Protein AF-A0A1W9HKJ5-F1 (afdb_monomer_lite)

pLDDT: mean 85.04, std 19.65, range [26.8, 97.75]

Secondary structure (DSSP, 8-state):
-------S----------S---HHHHHHHHHHHHHHHHHHHHHHS-HHHHHHHHHHHHHHHHHT---SSHHHHHHHHHHHHHHHHHTSSSHHHHHHHHHHHHHHHHHHHHHHHHS-HHHHHHHHHH-S-HHHHHHHHHHHHHHHHHHHHHHSTT---SS--HHHHHHHHHHHHHHHHHHSS--HHHHHHHHHHHHHHGGG--

Foldseek 3Di:
DDDPDDDDDPPDDDDDDDDDDPPVVVVLVVQLCLQQLLLVLLQPDDPVVLVVLLVQLVCCCVPPLVDPDLVSSLVSQLVSLLVVLVPDPDPSSSSSSNSSSLLSSLQVSQLCVQQPPVNLVCLVVPDPPSPVVSVVSLLVSLVVLLVVLVPDPLQPAPDLRSSRCRSSQQVSLVVDCVVGVHHSSNSSSSPSNNSSCVSVVD

Radius of gyration: 17.52 Å; chains: 1; bounding box: 46×45×44 Å

Structure (mmCIF, N/CA/C/O backbone):
data_AF-A0A1W9HKJ5-F1
#
_entry.id   AF-A0A1W9HKJ5-F1
#
loop_
_atom_site.group_PDB
_atom_site.id
_atom_site.type_symbol
_atom_site.label_atom_id
_atom_site.label_alt_id
_atom_site.label_comp_id
_atom_site.label_asym_id
_atom_site.label_entity_id
_atom_site.label_seq_id
_atom_site.pdbx_PDB_ins_code
_atom_site.Cartn_x
_atom_site.Cartn_y
_atom_site.Cartn_z
_atom_site.occupancy
_atom_site.B_iso_or_equiv
_atom_site.auth_seq_id
_atom_site.auth_comp_id
_atom_site.auth_asym_id
_atom_site.auth_atom_id
_atom_site.pdbx_PDB_model_num
ATOM 1 N N . MET A 1 1 ? -27.917 4.511 -17.152 1.00 35.31 1 MET A N 1
ATOM 2 C CA . MET A 1 1 ? -26.608 3.823 -17.087 1.00 35.31 1 MET A CA 1
ATOM 3 C C . MET A 1 1 ? -25.618 4.571 -17.975 1.00 35.31 1 MET A C 1
ATOM 5 O O . MET A 1 1 ? -25.630 4.377 -19.181 1.00 35.31 1 MET A O 1
ATOM 9 N N . LYS A 1 2 ? -24.855 5.512 -17.405 1.00 29.70 2 LYS A N 1
ATOM 10 C CA . LYS A 1 2 ? -23.807 6.292 -18.086 1.00 29.70 2 LYS A CA 1
ATOM 11 C C . LYS A 1 2 ? -22.697 6.603 -17.072 1.00 29.70 2 LYS A C 1
ATOM 13 O O . LYS A 1 2 ? -22.993 7.135 -16.011 1.00 29.70 2 LYS A O 1
ATOM 18 N N . ASN A 1 3 ? -21.473 6.209 -17.423 1.00 30.45 3 ASN A N 1
ATOM 19 C CA . ASN A 1 3 ? -20.158 6.729 -17.027 1.00 30.45 3 ASN A CA 1
ATOM 20 C C . ASN A 1 3 ? -20.063 7.563 -15.732 1.00 30.45 3 ASN A C 1
ATOM 22 O O . ASN A 1 3 ? -20.303 8.767 -15.756 1.00 30.45 3 ASN A O 1
ATOM 26 N N . LEU A 1 4 ? -19.554 6.957 -14.654 1.00 28.39 4 LEU A N 1
ATOM 27 C CA . LEU A 1 4 ? -18.829 7.676 -13.599 1.00 28.39 4 LEU A CA 1
ATOM 28 C C . LEU A 1 4 ? -17.335 7.388 -13.769 1.00 28.39 4 LEU A C 1
ATOM 30 O O . LEU A 1 4 ? -16.797 6.400 -13.276 1.00 28.39 4 LEU A O 1
ATOM 34 N N . GLY A 1 5 ? -16.706 8.237 -14.579 1.00 26.80 5 GLY A N 1
ATOM 35 C CA . GLY A 1 5 ? -15.275 8.237 -14.824 1.00 26.80 5 GLY A CA 1
ATOM 36 C C . GLY A 1 5 ? -14.498 8.802 -13.637 1.00 26.80 5 GLY A C 1
ATOM 37 O O . GLY A 1 5 ? -14.833 9.853 -13.102 1.00 26.80 5 GLY A O 1
ATOM 38 N N . VAL A 1 6 ? -13.445 8.075 -13.265 1.00 37.38 6 VAL A N 1
ATOM 39 C CA . VAL A 1 6 ? -12.072 8.572 -13.082 1.00 37.38 6 VAL A CA 1
ATOM 40 C C . VAL A 1 6 ? -11.964 10.029 -12.614 1.00 37.38 6 VAL A C 1
ATOM 42 O O . VAL A 1 6 ? -11.645 10.920 -13.396 1.00 37.38 6 VAL A O 1
ATOM 45 N N . ILE A 1 7 ? -12.153 10.276 -11.318 1.00 42.25 7 ILE A N 1
ATOM 46 C CA . ILE A 1 7 ? -11.653 11.493 -10.667 1.00 42.25 7 ILE A CA 1
ATOM 47 C C . ILE A 1 7 ? -11.146 11.129 -9.271 1.00 42.25 7 ILE A C 1
ATOM 49 O O . ILE A 1 7 ? -11.929 11.102 -8.330 1.00 42.25 7 ILE A O 1
ATOM 53 N N . LEU A 1 8 ? -9.836 10.895 -9.125 1.00 36.66 8 LEU A N 1
ATOM 54 C CA . LEU A 1 8 ? -9.034 11.471 -8.033 1.00 36.66 8 LEU A CA 1
ATOM 55 C C . LEU A 1 8 ? -7.534 11.174 -8.233 1.00 36.66 8 LEU A C 1
ATOM 57 O O . LEU A 1 8 ? -7.165 10.077 -8.631 1.00 36.66 8 LEU A O 1
ATOM 61 N N . PHE A 1 9 ? -6.698 12.161 -7.893 1.00 37.78 9 PHE A N 1
ATOM 62 C CA . PHE A 1 9 ? -5.227 12.233 -8.003 1.00 37.78 9 PHE A CA 1
ATOM 63 C C . PHE A 1 9 ? -4.606 12.622 -9.353 1.00 37.78 9 PHE A C 1
ATOM 65 O O . PHE A 1 9 ? -3.630 12.039 -9.814 1.00 37.78 9 PHE A O 1
ATOM 72 N N . ILE A 1 10 ? -5.049 13.758 -9.897 1.00 39.03 10 ILE A N 1
ATOM 73 C CA . ILE A 1 10 ? -4.101 14.718 -10.482 1.00 39.03 10 ILE A CA 1
ATOM 74 C C . ILE A 1 10 ? -3.990 15.873 -9.488 1.00 39.03 10 ILE A C 1
ATOM 76 O O . ILE A 1 10 ? -4.840 16.757 -9.430 1.00 39.03 10 ILE A O 1
ATOM 80 N N . LEU A 1 11 ? -2.950 15.831 -8.654 1.00 38.84 11 LEU A N 1
ATOM 81 C CA . LEU A 1 11 ? -2.530 16.981 -7.861 1.00 38.84 11 LEU A CA 1
ATOM 82 C C . LEU A 1 11 ? -2.105 18.092 -8.826 1.00 38.84 11 LEU A C 1
ATOM 84 O O . LEU A 1 11 ? -1.176 17.911 -9.623 1.00 38.84 11 LEU A O 1
ATOM 88 N N . VAL A 1 12 ? -2.846 19.194 -8.735 1.00 37.88 12 VAL A N 1
ATOM 89 C CA . VAL A 1 12 ? -2.623 20.504 -9.340 1.00 37.88 12 VAL A CA 1
ATOM 90 C C . VAL A 1 12 ? -1.280 21.051 -8.858 1.00 37.88 12 VAL A C 1
ATOM 92 O O . VAL A 1 12 ? -1.150 21.432 -7.700 1.00 37.88 12 VAL A O 1
ATOM 95 N N . ILE A 1 13 ? -0.298 21.115 -9.755 1.00 44.41 13 ILE A N 1
ATOM 96 C CA . ILE A 1 13 ? 0.826 22.052 -9.667 1.00 44.41 13 ILE A CA 1
ATOM 97 C C . ILE A 1 13 ? 0.935 22.697 -11.050 1.00 44.41 13 ILE A C 1
ATOM 99 O O . ILE A 1 13 ? 1.176 22.023 -12.050 1.00 44.41 13 ILE A O 1
ATOM 103 N N . LYS A 1 14 ? 0.655 24.001 -11.105 1.00 35.97 14 LYS A N 1
ATOM 104 C CA . LYS A 1 14 ? 0.873 24.862 -12.272 1.00 35.97 14 LYS A CA 1
ATOM 105 C C . LYS A 1 14 ? 2.384 25.086 -12.469 1.00 35.97 14 LYS A C 1
ATOM 107 O O . LYS A 1 14 ? 3.074 25.322 -11.484 1.00 35.97 14 LYS A O 1
ATOM 112 N N . THR A 1 15 ? 2.800 25.134 -13.747 1.00 41.91 15 THR A N 1
ATOM 113 C CA . THR A 1 15 ? 3.989 25.819 -14.338 1.00 41.91 15 THR A CA 1
ATOM 114 C C . THR A 1 15 ? 5.387 25.248 -13.996 1.00 41.91 15 THR A C 1
ATOM 116 O O . THR A 1 15 ? 5.6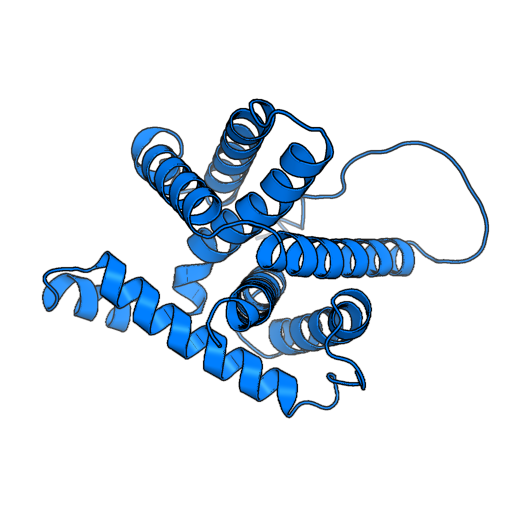71 25.056 -12.827 1.00 41.91 15 THR A O 1
ATOM 119 N N . GLN A 1 16 ? 6.338 24.958 -14.907 1.00 40.78 16 GLN A N 1
ATOM 120 C CA . GLN A 1 16 ? 6.584 25.343 -16.312 1.00 40.78 16 GLN A CA 1
ATOM 121 C C . GLN A 1 16 ? 7.266 24.234 -17.168 1.00 40.78 16 GLN A C 1
ATOM 123 O O . GLN A 1 16 ? 7.714 23.210 -16.669 1.00 40.78 16 GLN A O 1
ATOM 128 N N . ILE A 1 17 ? 7.276 24.507 -18.478 1.00 48.00 17 ILE A N 1
ATOM 129 C CA . ILE A 1 17 ? 7.554 23.747 -19.714 1.00 48.00 17 ILE A CA 1
ATOM 130 C C . ILE A 1 17 ? 9.005 23.246 -19.875 1.00 48.00 17 ILE A C 1
ATOM 132 O O . ILE A 1 17 ? 9.924 23.995 -19.567 1.00 48.00 17 ILE A O 1
ATOM 136 N N . SER A 1 18 ? 9.199 22.067 -20.501 1.00 32.16 18 SER A N 1
ATOM 137 C CA . SER A 1 18 ? 10.193 21.834 -21.581 1.00 32.16 18 SER A CA 1
ATOM 138 C C . SER A 1 18 ? 10.145 20.389 -22.136 1.00 32.16 18 SER A C 1
ATOM 140 O O . SER A 1 18 ? 10.456 19.441 -21.429 1.00 32.16 18 SER A O 1
ATOM 142 N N . HIS A 1 19 ? 9.782 20.282 -23.423 1.00 36.81 19 HIS A N 1
ATOM 143 C CA . HIS A 1 19 ? 10.026 19.205 -24.404 1.00 36.81 19 HIS A CA 1
ATOM 144 C C . HIS A 1 19 ? 9.488 17.774 -24.168 1.00 36.81 19 HIS A C 1
ATOM 146 O O . HIS A 1 19 ? 10.115 16.939 -23.530 1.00 36.81 19 HIS A O 1
ATOM 152 N N . GLY A 1 20 ? 8.415 17.446 -24.906 1.00 35.28 20 GLY A N 1
ATOM 153 C CA . GLY A 1 20 ? 8.384 16.187 -25.664 1.00 35.28 20 GLY A CA 1
ATOM 154 C C . GLY A 1 20 ? 7.757 14.949 -25.027 1.00 35.28 20 GLY A C 1
ATOM 155 O O . GLY A 1 20 ? 8.228 13.852 -25.303 1.00 35.28 20 GLY A O 1
ATOM 156 N N . SER A 1 21 ? 6.678 15.070 -24.250 1.00 37.97 21 SER A N 1
ATOM 157 C CA . SER A 1 21 ? 5.961 13.886 -23.754 1.00 37.97 21 SER A CA 1
ATOM 158 C C . SER A 1 21 ? 4.462 14.174 -23.659 1.00 37.97 21 SER A C 1
ATOM 160 O O . SER A 1 21 ? 4.038 15.049 -22.907 1.00 37.97 21 SER A O 1
ATOM 162 N N . GLY A 1 22 ? 3.641 13.472 -24.451 1.00 31.14 22 GLY A N 1
ATOM 163 C CA . GLY A 1 22 ? 2.180 13.622 -24.427 1.00 31.14 22 GLY A CA 1
ATOM 164 C C . GLY A 1 22 ? 1.578 13.374 -23.029 1.00 31.14 22 GLY A C 1
ATOM 165 O O . GLY A 1 22 ? 2.255 12.826 -22.157 1.00 31.14 22 GLY A O 1
ATOM 166 N N . PRO A 1 23 ? 0.297 13.713 -22.792 1.00 43.88 23 PRO A N 1
ATOM 167 C CA . PRO A 1 23 ? -0.338 13.642 -21.465 1.00 43.88 23 PRO A CA 1
ATOM 168 C C . PRO A 1 23 ? -0.219 12.265 -20.778 1.00 43.88 23 PRO A C 1
ATOM 170 O O . PRO A 1 23 ? -0.144 12.183 -19.551 1.00 43.88 23 PRO A O 1
ATOM 173 N N . ASN A 1 24 ? -0.112 11.186 -21.560 1.00 59.84 24 ASN A N 1
ATOM 174 C CA . ASN A 1 24 ? 0.088 9.825 -21.056 1.00 59.84 24 ASN A CA 1
ATOM 175 C C . ASN A 1 24 ? 1.496 9.574 -20.498 1.00 59.84 24 ASN A C 1
ATOM 177 O O . ASN A 1 24 ? 1.625 8.840 -19.518 1.00 59.84 24 ASN A O 1
ATOM 181 N N . ALA A 1 25 ? 2.533 10.179 -21.078 1.00 48.62 25 ALA A N 1
ATOM 182 C CA . ALA A 1 25 ? 3.899 10.045 -20.585 1.00 48.62 25 ALA A CA 1
ATOM 183 C C . ALA A 1 25 ? 4.040 10.750 -19.233 1.00 48.62 25 ALA A C 1
ATOM 185 O O . ALA A 1 25 ? 4.308 10.078 -18.244 1.00 48.62 25 ALA A O 1
ATOM 186 N N . VAL A 1 26 ? 3.629 12.022 -19.131 1.00 57.72 26 VAL A N 1
ATOM 187 C CA . VAL A 1 26 ? 3.643 12.769 -17.855 1.00 57.72 26 VAL A CA 1
ATOM 188 C C . VAL A 1 26 ? 2.896 12.014 -16.742 1.00 57.72 26 VAL A C 1
ATOM 190 O O . VAL A 1 26 ? 3.303 12.034 -15.581 1.00 57.72 26 VAL A O 1
ATOM 193 N N . SER A 1 27 ? 1.817 11.295 -17.075 1.00 83.31 27 SER A N 1
ATOM 194 C CA . SER A 1 27 ? 1.119 10.430 -16.113 1.00 83.31 27 SER A CA 1
ATOM 195 C C . SER A 1 27 ? 1.936 9.197 -15.692 1.00 83.31 27 SER A C 1
ATOM 197 O O . SER A 1 27 ? 1.877 8.793 -14.533 1.00 83.31 27 SER A O 1
ATOM 199 N N . LYS A 1 28 ? 2.700 8.603 -16.614 1.00 90.62 28 LYS A N 1
ATOM 200 C CA . LYS A 1 28 ? 3.549 7.426 -16.403 1.00 90.62 28 LYS A CA 1
ATOM 201 C C . LYS A 1 28 ? 4.747 7.759 -15.525 1.00 90.62 28 LYS A C 1
ATOM 203 O O . LYS A 1 28 ? 4.948 7.071 -14.528 1.00 90.62 28 LYS A O 1
ATOM 208 N N . GLU A 1 29 ? 5.475 8.831 -15.830 1.00 91.06 29 GLU A N 1
ATOM 209 C CA . GLU A 1 29 ? 6.601 9.267 -14.996 1.00 91.06 29 GLU A CA 1
ATOM 210 C C . GLU A 1 29 ? 6.146 9.544 -13.555 1.00 91.06 29 GLU A C 1
ATOM 212 O O . GLU A 1 29 ? 6.741 9.028 -12.612 1.00 91.06 29 GLU A O 1
ATOM 217 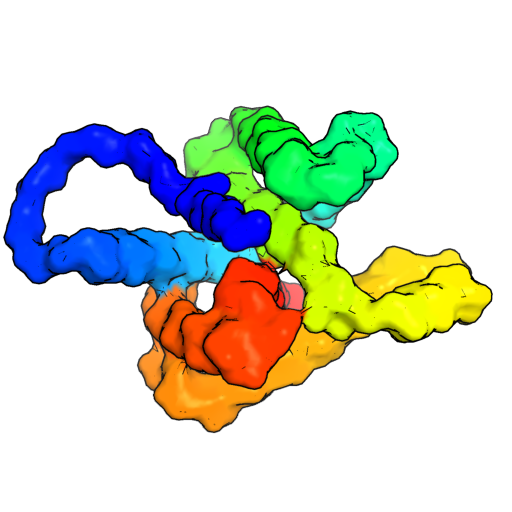N N . ARG A 1 30 ? 5.005 10.226 -13.366 1.00 92.25 30 ARG A N 1
ATOM 218 C CA . ARG A 1 30 ? 4.437 10.457 -12.024 1.00 92.25 30 ARG A CA 1
ATOM 219 C C . ARG A 1 30 ? 4.090 9.163 -11.283 1.00 92.25 30 ARG A C 1
ATOM 221 O O . ARG A 1 30 ? 4.306 9.088 -10.074 1.00 92.25 30 ARG A O 1
ATOM 228 N N . ARG A 1 31 ? 3.560 8.141 -11.971 1.00 94.19 31 ARG A N 1
ATOM 229 C CA . ARG A 1 31 ? 3.307 6.823 -11.354 1.00 94.19 31 ARG A CA 1
ATOM 230 C C . ARG A 1 31 ? 4.614 6.146 -10.947 1.00 94.19 31 ARG A C 1
ATOM 232 O O . ARG A 1 31 ? 4.681 5.568 -9.866 1.00 94.19 31 ARG A O 1
ATOM 239 N N . HIS A 1 32 ? 5.653 6.239 -11.774 1.00 96.00 32 HIS A N 1
ATOM 240 C CA . HIS A 1 32 ? 6.961 5.645 -11.480 1.00 96.00 32 HIS A CA 1
ATOM 241 C C . HIS A 1 32 ? 7.621 6.321 -10.280 1.00 96.00 32 HIS A C 1
ATOM 243 O O . HIS A 1 32 ? 8.083 5.628 -9.373 1.00 96.00 32 HIS A O 1
ATOM 249 N N . ASP A 1 33 ? 7.589 7.651 -10.232 1.00 95.69 33 ASP A N 1
ATOM 250 C CA . ASP A 1 33 ? 8.096 8.431 -9.104 1.00 95.69 33 ASP A CA 1
ATOM 251 C C . ASP A 1 33 ? 7.346 8.106 -7.813 1.00 95.69 33 ASP A C 1
ATOM 253 O O . ASP A 1 33 ? 7.973 7.905 -6.771 1.00 95.69 33 ASP A O 1
ATOM 257 N N . TYR A 1 34 ? 6.016 7.977 -7.883 1.00 95.44 34 TYR A N 1
ATOM 258 C CA . TYR A 1 34 ? 5.213 7.555 -6.739 1.00 95.44 34 TYR A CA 1
ATOM 259 C C . TYR A 1 34 ? 5.627 6.167 -6.238 1.00 95.44 34 TYR A C 1
ATOM 261 O O . TYR A 1 34 ? 5.928 6.012 -5.057 1.00 95.44 34 TYR A O 1
ATOM 269 N N . ILE A 1 35 ? 5.704 5.166 -7.124 1.00 97.44 35 ILE A N 1
ATOM 270 C CA . ILE A 1 35 ? 6.079 3.791 -6.756 1.00 97.44 35 ILE A CA 1
ATOM 271 C C . ILE A 1 35 ? 7.487 3.757 -6.145 1.00 97.44 35 ILE A C 1
ATOM 273 O O . ILE A 1 35 ? 7.700 3.152 -5.092 1.00 97.44 35 ILE A O 1
ATOM 277 N N . ALA A 1 36 ? 8.454 4.425 -6.779 1.00 96.62 36 ALA A N 1
ATOM 278 C CA . ALA A 1 36 ? 9.829 4.474 -6.298 1.00 96.62 36 ALA A CA 1
ATOM 279 C C . ALA A 1 36 ? 9.932 5.185 -4.940 1.00 96.62 36 ALA A C 1
ATOM 281 O O . ALA A 1 36 ? 10.622 4.691 -4.042 1.00 96.62 36 ALA A O 1
ATOM 282 N N . GLY A 1 37 ? 9.236 6.315 -4.783 1.00 96.31 37 GLY A N 1
ATOM 283 C CA . GLY A 1 37 ? 9.141 7.060 -3.531 1.00 96.31 37 GLY A CA 1
ATOM 284 C C . GLY A 1 37 ? 8.550 6.206 -2.417 1.00 96.31 37 GLY A C 1
ATOM 285 O O . GLY A 1 37 ? 9.164 6.059 -1.366 1.00 96.31 37 GLY A O 1
ATOM 286 N N . ALA A 1 38 ? 7.437 5.531 -2.690 1.00 96.62 38 ALA A N 1
ATOM 287 C CA . ALA A 1 38 ? 6.729 4.710 -1.723 1.00 96.62 38 ALA A CA 1
ATOM 288 C C . ALA A 1 38 ? 7.548 3.494 -1.243 1.00 96.62 38 ALA A C 1
ATOM 290 O O . ALA A 1 38 ? 7.656 3.259 -0.037 1.00 96.62 38 ALA A O 1
ATOM 291 N N . ILE A 1 39 ? 8.225 2.779 -2.154 1.00 96.06 39 ILE A N 1
ATOM 292 C CA . ILE A 1 39 ? 9.168 1.704 -1.787 1.00 96.06 39 ILE A CA 1
ATOM 293 C C . ILE A 1 39 ? 10.311 2.262 -0.924 1.00 96.06 39 ILE A C 1
ATOM 295 O O . ILE A 1 39 ? 10.701 1.648 0.070 1.00 96.06 39 ILE A O 1
ATOM 299 N N . ALA A 1 40 ? 10.881 3.410 -1.306 1.00 94.75 40 ALA A N 1
ATOM 300 C CA . ALA A 1 40 ? 11.985 4.018 -0.570 1.00 94.75 40 ALA A CA 1
ATOM 301 C C . ALA A 1 40 ? 11.562 4.494 0.828 1.00 94.75 40 ALA A C 1
ATOM 303 O O . ALA A 1 40 ? 12.337 4.334 1.771 1.00 94.75 40 ALA A O 1
ATOM 304 N N . SER A 1 41 ? 10.353 5.040 0.967 1.00 95.00 41 SER A N 1
ATOM 305 C CA . SER A 1 41 ? 9.773 5.441 2.247 1.00 95.00 41 SER A CA 1
ATOM 306 C C . SER A 1 41 ? 9.574 4.235 3.156 1.00 95.00 41 SER A C 1
ATOM 308 O O . SER A 1 41 ? 10.103 4.243 4.260 1.00 95.00 41 SER A O 1
ATOM 310 N N . LEU A 1 42 ? 8.933 3.159 2.685 1.00 95.06 42 LEU A N 1
ATOM 311 C CA . LEU A 1 42 ? 8.737 1.948 3.495 1.00 95.06 42 LEU A CA 1
ATOM 312 C C . LEU A 1 42 ? 10.053 1.329 3.982 1.00 95.06 42 LEU A C 1
ATOM 314 O O . LEU A 1 42 ? 10.155 0.937 5.139 1.00 95.06 42 LEU A O 1
ATOM 318 N N . ARG A 1 43 ? 11.082 1.289 3.127 1.00 93.56 43 ARG A N 1
ATOM 319 C CA . ARG A 1 43 ? 12.401 0.739 3.488 1.00 93.56 43 ARG A CA 1
ATOM 320 C C . ARG A 1 43 ? 13.157 1.567 4.526 1.00 93.56 43 ARG A C 1
ATOM 322 O O . ARG A 1 43 ? 14.070 1.049 5.153 1.00 93.56 43 ARG A O 1
ATOM 329 N N . LYS A 1 44 ? 12.854 2.862 4.638 1.00 92.88 44 LYS A N 1
ATOM 330 C CA . LYS A 1 44 ? 13.556 3.799 5.530 1.00 92.88 44 LYS A CA 1
ATOM 331 C C . LYS A 1 44 ? 12.761 4.136 6.789 1.00 92.88 44 LYS A C 1
ATOM 333 O O . LYS A 1 44 ? 13.322 4.756 7.687 1.00 92.88 44 LYS A O 1
ATOM 338 N N . THR A 1 45 ? 11.475 3.801 6.835 1.00 94.12 45 THR A N 1
ATOM 339 C CA . THR A 1 45 ? 10.618 4.089 7.983 1.00 94.12 45 THR A CA 1
ATOM 340 C C . THR A 1 45 ? 10.704 2.942 8.996 1.00 94.12 45 THR A C 1
ATOM 342 O O . THR A 1 45 ? 10.462 1.792 8.626 1.00 94.12 45 THR A O 1
ATOM 345 N N . PRO A 1 46 ? 11.015 3.238 10.269 1.00 92.88 46 PRO A N 1
ATOM 346 C CA . PRO A 1 46 ? 10.954 2.271 11.362 1.00 92.88 46 PRO A CA 1
ATOM 347 C C . PRO A 1 46 ? 9.567 1.629 11.532 1.00 92.88 46 PRO A C 1
ATOM 349 O O . PRO A 1 46 ? 8.536 2.250 11.260 1.00 92.88 46 PRO A O 1
ATOM 352 N N . SER A 1 47 ? 9.530 0.374 11.986 1.00 91.19 47 SER A N 1
ATOM 353 C CA . SER A 1 47 ? 8.286 -0.399 12.106 1.00 91.19 47 SER A CA 1
ATOM 354 C C . SER A 1 47 ? 7.298 0.178 13.119 1.00 91.19 47 SER A C 1
ATOM 356 O O . SER A 1 47 ? 6.097 0.088 12.901 1.00 91.19 47 SER A O 1
ATOM 358 N N . ASP A 1 48 ? 7.779 0.789 14.200 1.00 93.31 48 ASP A N 1
ATOM 359 C CA . ASP A 1 48 ? 6.967 1.478 15.209 1.00 93.31 48 ASP A CA 1
ATOM 360 C C . ASP A 1 48 ? 6.189 2.654 14.603 1.00 93.31 48 ASP A C 1
ATOM 362 O O . ASP A 1 48 ? 4.984 2.759 14.821 1.00 93.31 48 ASP A O 1
ATOM 366 N N . LYS A 1 49 ? 6.827 3.470 13.750 1.00 93.56 49 LYS A N 1
ATOM 367 C CA . LYS A 1 49 ? 6.144 4.564 13.038 1.00 93.56 49 LYS A CA 1
ATOM 368 C C . LYS A 1 49 ? 5.090 4.047 12.061 1.00 93.56 49 LYS A C 1
ATOM 370 O O . LYS A 1 49 ? 4.009 4.622 11.958 1.00 93.56 49 LYS A O 1
ATOM 375 N N . LEU A 1 50 ? 5.387 2.956 11.350 1.00 93.88 50 LEU A N 1
ATOM 376 C CA . LEU A 1 50 ? 4.414 2.320 10.455 1.00 93.88 50 LEU A CA 1
ATOM 377 C C . LEU A 1 50 ? 3.220 1.756 11.232 1.00 93.88 50 LEU A C 1
ATOM 379 O O . LEU A 1 50 ? 2.082 1.942 10.808 1.00 93.88 50 LEU A O 1
ATOM 383 N N . ASN A 1 51 ? 3.471 1.096 12.364 1.00 93.19 51 ASN A N 1
ATOM 384 C CA . ASN A 1 51 ? 2.425 0.558 13.231 1.00 93.19 51 ASN A CA 1
ATOM 385 C C . ASN A 1 51 ? 1.552 1.675 13.807 1.00 93.19 51 ASN A C 1
ATOM 387 O O . ASN A 1 51 ? 0.338 1.604 13.670 1.00 93.19 51 ASN A O 1
ATOM 391 N N . ALA A 1 52 ? 2.153 2.754 14.316 1.00 94.81 52 ALA A N 1
ATOM 392 C CA . ALA A 1 52 ? 1.414 3.907 14.824 1.00 94.81 52 ALA A CA 1
ATOM 393 C C . ALA A 1 52 ? 0.495 4.533 13.759 1.00 94.81 52 ALA A C 1
ATOM 395 O O . ALA A 1 52 ? -0.651 4.872 14.049 1.00 94.81 52 ALA A O 1
ATOM 396 N N . ALA A 1 53 ? 0.963 4.647 12.512 1.00 95.94 53 ALA A N 1
ATOM 397 C CA . ALA A 1 53 ? 0.144 5.145 11.409 1.00 95.94 53 ALA A CA 1
ATOM 398 C C . ALA A 1 53 ? -0.996 4.180 11.039 1.00 95.94 53 ALA A C 1
ATOM 400 O O . ALA A 1 53 ? -2.112 4.622 10.762 1.00 95.94 53 ALA A O 1
ATOM 401 N N . MET A 1 54 ? -0.737 2.866 11.043 1.00 94.44 54 MET A N 1
ATOM 402 C CA . MET A 1 54 ? -1.777 1.854 10.827 1.00 94.44 54 MET A CA 1
ATOM 403 C C . MET A 1 54 ? -2.844 1.911 11.921 1.00 94.44 54 MET A C 1
ATOM 405 O O . MET A 1 54 ? -4.028 1.913 11.596 1.00 94.44 54 MET A O 1
ATOM 409 N N . ASP A 1 55 ? -2.439 2.007 13.186 1.00 94.62 55 ASP A N 1
ATOM 410 C CA . ASP A 1 55 ? -3.346 2.067 14.332 1.00 94.62 55 ASP A CA 1
ATOM 411 C C . ASP A 1 55 ? -4.195 3.341 14.300 1.00 94.62 55 ASP A C 1
ATOM 413 O O . ASP A 1 55 ? -5.419 3.268 14.412 1.00 94.62 55 ASP A O 1
ATOM 417 N N . TYR A 1 56 ? -3.579 4.497 14.033 1.00 96.06 56 TYR A N 1
ATOM 418 C CA . TYR A 1 56 ? -4.302 5.755 13.844 1.00 96.06 56 TYR A CA 1
ATOM 419 C C . TYR A 1 56 ? -5.348 5.648 12.724 1.00 96.06 56 TYR A C 1
ATOM 421 O O . TYR A 1 56 ? -6.521 5.964 12.930 1.00 96.06 56 TYR A O 1
ATOM 429 N N . LEU A 1 57 ? -4.961 5.143 11.547 1.00 95.75 57 LEU A N 1
ATOM 430 C CA . LEU A 1 57 ? -5.881 5.002 10.416 1.00 95.75 57 LEU A CA 1
ATOM 431 C C . LEU A 1 57 ? -6.972 3.949 10.664 1.00 95.75 57 LEU A C 1
ATOM 433 O O . LEU A 1 57 ? -8.071 4.091 10.131 1.00 95.75 57 LEU A O 1
ATOM 437 N N . ASN A 1 58 ? -6.704 2.916 11.468 1.00 92.81 58 ASN A N 1
ATOM 438 C CA . ASN A 1 58 ? -7.716 1.950 11.900 1.00 92.81 58 ASN A CA 1
ATOM 439 C C . ASN A 1 58 ? -8.781 2.618 12.777 1.00 92.81 58 ASN A C 1
ATOM 441 O O . ASN A 1 58 ? -9.972 2.443 12.524 1.00 92.81 58 ASN A O 1
ATOM 445 N N . VAL A 1 59 ? -8.364 3.405 13.773 1.00 94.81 59 VAL A N 1
ATOM 446 C CA . VAL A 1 59 ? -9.280 4.147 14.654 1.00 94.81 59 VAL A CA 1
ATOM 447 C C . VAL A 1 59 ? -10.107 5.140 13.841 1.00 94.81 59 VAL A C 1
ATOM 449 O O . VAL A 1 59 ? -11.334 5.130 13.889 1.00 94.81 59 VAL A O 1
ATOM 452 N N . VAL A 1 60 ? -9.453 5.948 13.008 1.00 95.69 60 VAL A N 1
ATOM 453 C CA . VAL A 1 60 ? -10.126 6.941 12.164 1.00 95.69 60 VAL A CA 1
ATOM 454 C C . VAL A 1 60 ? -11.125 6.302 11.202 1.00 95.69 60 VAL A C 1
ATOM 456 O O . VAL A 1 60 ? -12.235 6.817 11.055 1.00 95.69 60 VAL A O 1
ATOM 459 N N . GLU A 1 61 ? -10.771 5.193 10.547 1.00 94.38 61 GLU A N 1
ATOM 460 C CA . GLU A 1 61 ? -11.703 4.473 9.675 1.00 94.38 61 GLU A CA 1
ATOM 461 C C . GLU A 1 61 ? -12.957 4.045 10.439 1.00 94.38 61 GLU A C 1
ATOM 463 O O . GLU A 1 61 ? -14.079 4.230 9.953 1.00 94.38 61 GLU A O 1
ATOM 468 N N . ASN A 1 62 ? -12.745 3.471 11.621 1.00 90.62 62 ASN A N 1
ATOM 469 C CA . ASN A 1 62 ? -13.797 2.890 12.429 1.00 90.62 62 ASN A CA 1
ATOM 470 C C . ASN A 1 62 ? -14.627 3.923 13.171 1.00 90.62 62 ASN A C 1
ATOM 472 O O . ASN A 1 62 ? -15.718 3.552 13.573 1.00 90.62 62 ASN A O 1
ATOM 476 N N . ASP A 1 63 ? -14.187 5.176 13.313 1.00 92.81 63 ASP A N 1
ATOM 477 C CA . ASP A 1 63 ? -14.888 6.216 14.081 1.00 92.81 63 ASP A CA 1
ATOM 478 C C . ASP A 1 63 ? -15.373 7.391 13.233 1.00 92.81 63 ASP A C 1
ATOM 480 O O . ASP A 1 63 ? -16.561 7.715 13.254 1.00 92.81 63 ASP A O 1
ATOM 484 N N . HIS A 1 64 ? -14.491 7.989 12.434 1.00 92.38 64 HIS A N 1
ATOM 485 C CA . HIS A 1 64 ? -14.762 9.240 11.720 1.00 92.38 64 HIS A CA 1
ATOM 486 C C . HIS A 1 64 ? -15.097 8.988 10.243 1.00 92.38 64 HIS A C 1
ATOM 488 O O . HIS A 1 64 ? -16.054 9.540 9.700 1.00 92.38 64 HIS A O 1
ATOM 494 N N . CYS A 1 65 ? -14.364 8.085 9.587 1.00 95.44 65 CYS A N 1
ATOM 495 C CA . CYS A 1 65 ? -14.493 7.805 8.157 1.00 95.44 65 CYS A CA 1
ATOM 496 C C . CYS A 1 65 ? -15.413 6.606 7.852 1.00 95.44 65 CYS A C 1
ATOM 498 O O . CYS A 1 65 ? -15.124 5.800 6.965 1.00 95.44 65 CYS A O 1
ATOM 500 N N . ARG A 1 66 ? -16.561 6.506 8.537 1.00 92.00 66 ARG A N 1
ATOM 501 C CA . ARG A 1 66 ? -17.486 5.348 8.490 1.00 92.00 66 ARG A CA 1
ATOM 502 C C . ARG A 1 66 ? -18.313 5.190 7.201 1.00 92.00 66 ARG A C 1
ATOM 504 O O . ARG A 1 66 ? -19.112 4.264 7.100 1.00 92.00 66 ARG A O 1
ATOM 511 N N . SER A 1 67 ? -18.154 6.065 6.207 1.00 92.12 67 SER A N 1
ATOM 512 C CA . SER A 1 67 ? -18.972 6.049 4.983 1.00 92.12 67 SER A CA 1
ATOM 513 C C . SER A 1 67 ? -18.926 4.702 4.242 1.00 92.12 67 SER A C 1
ATOM 515 O O . SER A 1 67 ? -17.852 4.157 3.980 1.00 92.12 67 SER A O 1
ATOM 517 N N . HIS A 1 68 ? -20.095 4.217 3.810 1.00 88.69 68 HIS A N 1
ATOM 518 C CA . HIS A 1 68 ? -20.216 3.060 2.912 1.00 88.69 68 HIS A CA 1
ATOM 519 C C . HIS A 1 68 ? -19.824 3.385 1.462 1.00 88.69 68 HIS A C 1
ATOM 521 O O . HIS A 1 68 ? -19.451 2.490 0.703 1.00 88.69 68 HIS A O 1
ATOM 527 N N . PHE A 1 69 ? -19.871 4.661 1.068 1.00 92.00 69 PHE A N 1
ATOM 528 C CA . PHE A 1 69 ? -19.397 5.109 -0.239 1.00 92.00 69 PHE A CA 1
ATOM 529 C C . PHE A 1 69 ? -17.875 5.204 -0.239 1.00 92.00 69 PHE A C 1
ATOM 531 O O . PHE A 1 69 ? -17.302 5.986 0.528 1.00 92.00 69 PHE A O 1
ATOM 538 N N . ILE A 1 70 ? -17.239 4.433 -1.127 1.00 88.69 70 ILE A N 1
ATOM 539 C CA . ILE A 1 70 ? -15.780 4.300 -1.184 1.00 88.69 70 ILE A CA 1
ATOM 540 C C . ILE A 1 70 ? -15.083 5.639 -1.436 1.00 88.69 70 ILE A C 1
ATOM 542 O O . ILE A 1 70 ? -14.087 5.925 -0.784 1.00 88.69 70 ILE A O 1
ATOM 546 N N . ASP A 1 71 ? -15.644 6.495 -2.292 1.00 89.94 71 ASP A N 1
ATOM 547 C CA . ASP A 1 71 ? -15.045 7.790 -2.631 1.00 89.94 71 ASP A CA 1
ATOM 548 C C . ASP A 1 71 ? -15.060 8.761 -1.449 1.00 89.94 71 ASP A C 1
ATOM 550 O O . ASP A 1 71 ? -14.094 9.488 -1.224 1.00 89.94 71 ASP A O 1
ATOM 554 N N . LEU A 1 72 ? -16.147 8.767 -0.670 1.00 93.69 72 LEU A N 1
ATOM 555 C CA . LEU A 1 72 ? -16.253 9.595 0.533 1.00 93.69 72 LEU A CA 1
ATOM 556 C C . LEU A 1 72 ? -15.336 9.069 1.639 1.00 93.69 72 LEU A C 1
ATOM 558 O O . LEU A 1 72 ? -14.625 9.857 2.261 1.00 93.69 72 LEU A O 1
ATOM 562 N N . LYS A 1 73 ? -15.295 7.744 1.840 1.00 94.81 73 LYS A N 1
ATOM 563 C CA . LYS A 1 73 ? -14.379 7.109 2.797 1.00 94.81 73 LYS A CA 1
ATOM 564 C C . LYS A 1 73 ? -12.920 7.393 2.431 1.00 94.81 73 LYS A C 1
ATOM 566 O O . LYS A 1 73 ? -12.156 7.822 3.288 1.00 94.81 73 LYS A O 1
ATOM 571 N N . LEU A 1 74 ? -12.547 7.239 1.160 1.00 93.31 74 LEU A N 1
ATOM 572 C CA . LEU A 1 74 ? -11.209 7.542 0.652 1.00 93.31 74 LEU A CA 1
ATOM 573 C C . LEU A 1 74 ? -10.838 9.013 0.882 1.00 93.31 74 LEU A C 1
ATOM 575 O O . LEU A 1 74 ? -9.775 9.292 1.431 1.00 93.31 74 LEU A O 1
ATOM 579 N N . LYS A 1 75 ? -11.714 9.956 0.508 1.00 95.00 75 LYS A N 1
ATOM 580 C CA . LYS A 1 75 ? -11.485 11.395 0.735 1.00 95.00 75 LYS A CA 1
ATOM 581 C C . LYS A 1 75 ? -11.279 11.718 2.214 1.00 95.00 75 LYS A C 1
ATOM 583 O O . LYS A 1 75 ? -10.370 12.482 2.528 1.00 95.00 75 LYS A O 1
ATOM 588 N N . CYS A 1 76 ? -12.087 11.126 3.093 1.00 97.75 76 CYS A N 1
ATOM 589 C CA . CYS A 1 76 ? -11.956 11.281 4.539 1.00 97.75 76 CYS A CA 1
ATOM 590 C C . CYS A 1 76 ? -10.599 10.760 5.032 1.00 97.75 76 CYS A C 1
ATOM 592 O O . CYS A 1 76 ? -9.827 11.521 5.604 1.00 97.75 76 CYS A O 1
ATOM 594 N N . LEU A 1 77 ? -10.246 9.514 4.697 1.00 96.94 77 LEU A N 1
ATOM 595 C CA . LEU A 1 77 ? -8.983 8.901 5.117 1.00 96.94 77 LEU A CA 1
ATOM 596 C C . LEU A 1 77 ? -7.752 9.673 4.625 1.00 96.94 77 LEU A C 1
ATOM 598 O O . LEU A 1 77 ? -6.780 9.797 5.361 1.00 96.94 77 LEU A O 1
ATOM 602 N N . ILE A 1 78 ? -7.789 10.227 3.410 1.00 96.25 78 ILE A N 1
ATOM 603 C CA . ILE A 1 78 ? -6.715 11.096 2.899 1.00 96.25 78 ILE A CA 1
ATOM 604 C C . ILE A 1 78 ? -6.644 12.421 3.668 1.00 96.25 78 ILE A C 1
ATOM 606 O O . ILE A 1 78 ? -5.562 12.978 3.848 1.00 96.25 78 ILE A O 1
ATOM 610 N N . GLY A 1 79 ? -7.788 12.981 4.063 1.00 97.19 79 GLY A N 1
ATOM 611 C CA . GLY A 1 79 ? -7.829 14.189 4.886 1.00 97.19 79 GLY A CA 1
ATOM 612 C C . GLY A 1 79 ? -7.157 13.957 6.237 1.00 97.19 79 GLY A C 1
ATOM 613 O O . GLY A 1 79 ? -6.259 14.707 6.621 1.00 97.19 79 GLY A O 1
ATOM 614 N N . GLU A 1 80 ? -7.533 12.865 6.891 1.00 97.69 80 GLU A N 1
ATOM 615 C CA . GLU A 1 80 ? -7.016 12.456 8.196 1.00 97.69 80 GLU A CA 1
ATOM 616 C C . GLU A 1 80 ? -5.534 12.072 8.126 1.00 97.69 80 GLU A C 1
ATOM 618 O O . GLU A 1 80 ? -4.733 12.555 8.924 1.00 97.69 80 GLU A O 1
ATOM 623 N N . SER A 1 81 ? -5.110 11.321 7.103 1.00 96.94 81 SER A N 1
ATOM 624 C CA . SER A 1 81 ? -3.689 11.001 6.913 1.00 96.94 81 SER A CA 1
ATOM 625 C C . SER A 1 81 ? -2.834 12.247 6.702 1.00 96.94 81 SER A C 1
ATOM 627 O O . SER A 1 81 ? -1.738 12.348 7.249 1.00 96.94 81 SER A O 1
ATOM 629 N N . LYS A 1 82 ? -3.332 13.242 5.957 1.00 96.25 82 LYS A N 1
ATOM 630 C CA . LYS A 1 82 ? -2.643 14.527 5.807 1.00 96.25 82 LYS A CA 1
ATOM 631 C C . LYS A 1 82 ? -2.545 15.271 7.128 1.00 96.25 82 LYS A C 1
ATOM 633 O O . LYS A 1 82 ? -1.532 15.928 7.337 1.00 96.25 82 LYS A O 1
ATOM 638 N N . SER A 1 83 ? -3.572 15.208 7.974 1.00 96.19 83 SER A N 1
ATOM 639 C CA . SER A 1 83 ? -3.530 15.810 9.307 1.00 96.19 83 SER A CA 1
ATOM 640 C C . SER A 1 83 ? -2.467 15.129 10.165 1.00 96.19 83 SER A C 1
ATOM 642 O O . SER A 1 83 ? -1.530 15.792 10.590 1.00 96.19 83 SER A O 1
ATOM 644 N N . TYR A 1 84 ? -2.521 13.801 10.277 1.00 96.31 84 TYR A N 1
ATOM 645 C CA . TYR A 1 84 ? -1.534 12.988 10.992 1.00 96.31 84 TYR A CA 1
ATOM 646 C C . TYR A 1 84 ? -0.095 13.246 10.531 1.00 96.31 84 TYR A C 1
ATOM 648 O O . TYR A 1 84 ? 0.820 13.429 11.330 1.00 96.31 84 TYR A O 1
ATOM 656 N N . CYS A 1 85 ? 0.119 13.315 9.217 1.00 96.94 85 CYS A N 1
ATOM 657 C CA . CYS A 1 85 ? 1.447 13.539 8.672 1.00 96.94 85 CYS A CA 1
ATOM 658 C C . CYS A 1 85 ? 1.963 14.966 8.860 1.00 96.94 85 CYS A C 1
ATOM 660 O O . CYS A 1 85 ? 3.164 15.155 8.700 1.00 96.94 85 CYS A O 1
ATOM 662 N N . LYS A 1 86 ? 1.131 15.975 9.163 1.00 96.44 86 LYS A N 1
ATOM 663 C CA . LYS A 1 86 ? 1.615 17.352 9.396 1.00 96.44 86 LYS A CA 1
ATOM 664 C C . LYS A 1 86 ? 2.471 17.458 10.651 1.00 96.44 86 LYS A C 1
ATOM 666 O O . LYS A 1 86 ? 3.401 18.261 10.652 1.00 96.44 86 LYS A O 1
ATOM 671 N N . ASP A 1 87 ? 2.205 16.614 11.641 1.00 93.50 87 ASP A N 1
ATOM 672 C CA . ASP A 1 87 ? 2.872 16.647 12.944 1.00 93.50 87 ASP A CA 1
ATOM 673 C C . ASP A 1 87 ? 4.273 16.011 12.916 1.00 93.50 87 ASP A C 1
ATOM 675 O O . ASP A 1 87 ? 4.999 16.040 13.909 1.00 93.50 87 ASP A O 1
ATOM 679 N N . MET A 1 88 ? 4.703 15.463 11.769 1.00 95.12 88 MET A N 1
ATOM 680 C CA . MET A 1 88 ? 6.064 14.942 11.629 1.00 95.12 88 MET A CA 1
ATOM 681 C C . MET A 1 88 ? 7.085 16.094 11.649 1.00 95.12 88 MET A C 1
ATOM 683 O O . MET A 1 88 ? 6.887 17.108 10.962 1.00 95.12 88 MET A O 1
ATOM 687 N N . PRO A 1 89 ? 8.217 15.938 12.362 1.00 94.19 89 PRO A N 1
ATOM 688 C CA . PRO A 1 89 ? 9.086 17.066 12.681 1.00 94.19 89 PRO A CA 1
ATOM 689 C C . PRO A 1 89 ? 9.796 17.637 11.447 1.00 94.19 89 PRO A C 1
ATOM 691 O O . PRO A 1 89 ? 9.892 18.855 11.285 1.00 94.19 89 PRO A O 1
ATOM 694 N N . SER A 1 90 ? 10.229 16.786 10.514 1.00 95.56 90 SER A N 1
ATOM 695 C CA . SER A 1 90 ? 10.941 17.216 9.303 1.00 95.56 90 SER A CA 1
ATOM 696 C C . SER A 1 90 ? 10.099 17.107 8.027 1.00 95.56 90 SER A C 1
ATOM 698 O O . SER A 1 90 ? 9.214 16.263 7.908 1.00 95.56 90 SER A O 1
ATOM 700 N N . ALA A 1 91 ? 10.406 17.935 7.019 1.00 94.56 91 ALA A N 1
ATOM 701 C CA . ALA A 1 91 ? 9.747 17.861 5.710 1.00 94.56 91 ALA A CA 1
ATOM 702 C C . ALA A 1 91 ? 9.938 16.491 5.031 1.00 94.56 91 ALA A C 1
ATOM 704 O O . ALA A 1 91 ? 9.022 15.985 4.388 1.00 94.56 91 ALA A O 1
ATOM 705 N N . ASP A 1 92 ? 11.105 15.872 5.213 1.00 93.94 92 ASP A N 1
ATOM 706 C CA . ASP A 1 92 ? 11.392 14.527 4.713 1.00 93.94 92 ASP A CA 1
ATOM 707 C C . ASP A 1 92 ? 10.513 13.463 5.393 1.00 93.94 92 ASP A C 1
ATOM 709 O O . ASP A 1 92 ? 9.934 12.614 4.714 1.00 93.94 92 ASP A O 1
ATOM 713 N N . GLU A 1 93 ? 10.325 13.531 6.714 1.00 94.88 93 GLU A N 1
ATOM 714 C CA . GLU A 1 93 ? 9.420 12.617 7.420 1.00 94.88 93 GLU A CA 1
ATOM 715 C C . GLU A 1 93 ? 7.954 12.849 7.069 1.00 94.88 93 GLU A C 1
ATOM 717 O O . GLU A 1 93 ? 7.223 11.873 6.907 1.00 94.88 93 GLU A O 1
ATOM 722 N N . ARG A 1 94 ? 7.533 14.106 6.867 1.00 95.62 94 ARG A N 1
ATOM 723 C CA . ARG A 1 94 ? 6.193 14.426 6.345 1.00 95.62 94 ARG A CA 1
ATOM 724 C C . ARG A 1 94 ? 5.965 13.773 4.983 1.00 95.62 94 ARG A C 1
ATOM 726 O O . ARG A 1 94 ? 4.944 13.120 4.778 1.00 95.62 94 ARG A O 1
ATOM 733 N N . ASN A 1 95 ? 6.936 13.883 4.076 1.00 94.12 95 ASN A N 1
ATOM 734 C CA . ASN A 1 95 ? 6.858 13.276 2.746 1.00 94.12 95 ASN A CA 1
ATOM 735 C C . ASN A 1 95 ? 6.820 11.742 2.819 1.00 94.12 95 ASN A C 1
ATOM 737 O O . ASN A 1 95 ? 5.988 11.111 2.169 1.00 94.12 95 ASN A O 1
ATOM 741 N N . LYS A 1 96 ? 7.673 11.120 3.644 1.00 94.75 96 LYS A N 1
ATOM 742 C CA . LYS A 1 96 ? 7.632 9.665 3.876 1.00 94.75 96 LYS A CA 1
ATOM 743 C C . LYS A 1 96 ? 6.295 9.223 4.465 1.00 94.75 96 LYS A C 1
ATOM 745 O O . LYS A 1 96 ? 5.780 8.189 4.046 1.00 94.75 96 LYS A O 1
ATOM 750 N N . CYS A 1 97 ? 5.744 10.011 5.388 1.00 97.38 97 CYS A N 1
ATOM 751 C CA . CYS A 1 97 ? 4.453 9.755 6.007 1.00 97.38 97 CYS A CA 1
ATOM 752 C C . CYS A 1 97 ? 3.313 9.715 5.009 1.00 97.38 97 CYS A C 1
ATOM 754 O O . CYS A 1 97 ? 2.516 8.778 5.039 1.00 97.38 97 CYS A O 1
ATOM 756 N N . GLN A 1 98 ? 3.283 10.665 4.078 1.00 96.25 98 GLN A N 1
ATOM 757 C CA . GLN A 1 98 ? 2.286 10.665 3.013 1.00 96.25 98 GLN A CA 1
ATOM 758 C C . GLN A 1 98 ? 2.362 9.376 2.187 1.00 96.25 98 GLN A C 1
ATOM 760 O O . GLN A 1 98 ? 1.348 8.709 2.010 1.00 96.25 98 GLN A O 1
ATOM 765 N N . PHE A 1 99 ? 3.565 8.953 1.782 1.00 96.75 99 PHE A N 1
ATOM 766 C CA . PHE A 1 99 ? 3.732 7.721 1.008 1.00 96.75 99 PHE A CA 1
ATOM 767 C C . PHE A 1 99 ? 3.236 6.467 1.730 1.00 96.75 99 PHE A C 1
ATOM 769 O O . PHE A 1 99 ? 2.468 5.697 1.152 1.00 96.75 99 PHE A O 1
ATOM 776 N N . TYR A 1 100 ? 3.679 6.220 2.969 1.00 95.44 100 TYR A N 1
ATOM 777 C CA . TYR A 1 100 ? 3.252 5.002 3.659 1.00 95.44 100 TYR A CA 1
ATOM 778 C C . TYR A 1 100 ? 1.780 5.064 4.080 1.00 95.44 100 TYR A C 1
ATOM 780 O O . TYR A 1 100 ? 1.117 4.032 4.059 1.00 95.44 100 TYR A O 1
ATOM 788 N N . SER A 1 101 ? 1.239 6.246 4.395 1.00 97.06 101 SER A N 1
ATOM 789 C CA . SER A 1 101 ? -0.177 6.396 4.756 1.00 97.06 101 SER A CA 1
ATOM 790 C C . SER A 1 101 ? -1.087 6.157 3.556 1.00 97.06 101 SER A C 1
ATOM 792 O O . SER A 1 101 ? -2.075 5.436 3.680 1.00 97.06 101 SER A O 1
ATOM 794 N N . ASP A 1 102 ? -0.721 6.670 2.378 1.00 95.50 102 ASP A N 1
ATOM 795 C CA . ASP A 1 102 ? -1.434 6.387 1.130 1.00 95.50 102 ASP A CA 1
ATOM 796 C C . ASP A 1 102 ? -1.474 4.877 0.852 1.00 95.50 102 ASP A C 1
ATOM 798 O O . ASP A 1 102 ? -2.529 4.335 0.522 1.00 95.50 102 ASP A O 1
ATOM 802 N N . LEU A 1 103 ? -0.356 4.167 1.046 1.00 95.50 103 LEU A N 1
ATOM 803 C CA . LEU A 1 103 ? -0.312 2.711 0.883 1.00 95.50 103 LEU A CA 1
ATOM 804 C C . LEU A 1 103 ? -1.168 1.964 1.908 1.00 95.50 103 LEU A C 1
ATOM 806 O O . LEU A 1 103 ? -1.832 0.995 1.537 1.00 95.50 103 LEU A O 1
ATOM 810 N N . ILE A 1 104 ? -1.164 2.389 3.177 1.00 95.56 104 ILE A N 1
ATOM 811 C CA . ILE A 1 104 ? -2.024 1.799 4.214 1.00 95.56 104 ILE A CA 1
ATOM 812 C C . ILE A 1 104 ? -3.489 1.939 3.796 1.00 95.56 104 ILE A C 1
ATOM 814 O O . ILE A 1 104 ? -4.218 0.947 3.797 1.00 95.56 104 ILE A O 1
ATOM 818 N N . ILE A 1 105 ? -3.902 3.137 3.369 1.00 95.81 105 ILE A N 1
ATOM 819 C CA . ILE A 1 105 ? -5.267 3.410 2.902 1.00 95.81 105 ILE A CA 1
ATOM 820 C C . ILE A 1 105 ? -5.605 2.540 1.690 1.00 95.81 105 ILE A C 1
ATOM 822 O O . ILE A 1 105 ? -6.630 1.860 1.692 1.00 95.81 105 ILE A O 1
ATOM 826 N N . ILE A 1 106 ? -4.743 2.513 0.669 1.00 93.81 106 ILE A N 1
ATOM 827 C CA . ILE A 1 106 ? -4.955 1.702 -0.536 1.00 93.81 106 ILE A CA 1
ATOM 828 C C . ILE A 1 106 ? -5.132 0.230 -0.165 1.00 93.81 106 ILE A C 1
ATOM 830 O O . ILE A 1 106 ? -6.102 -0.388 -0.601 1.00 93.81 106 ILE A O 1
ATOM 834 N N . ASN A 1 107 ? -4.241 -0.332 0.651 1.00 93.19 107 ASN A N 1
ATOM 835 C CA . ASN A 1 107 ? -4.285 -1.744 1.028 1.00 93.19 107 ASN A CA 1
ATOM 836 C C . ASN A 1 107 ? -5.525 -2.083 1.856 1.00 93.19 107 ASN A C 1
ATOM 838 O O . ASN A 1 107 ? -6.167 -3.103 1.607 1.00 93.19 107 ASN A O 1
ATOM 842 N N . LYS A 1 108 ? -5.906 -1.200 2.779 1.00 91.69 108 LYS A N 1
ATOM 843 C CA . LYS A 1 108 ? -7.116 -1.319 3.597 1.00 91.69 108 LYS A CA 1
ATOM 844 C C . LYS A 1 108 ? -8.379 -1.333 2.736 1.00 91.69 108 LYS A C 1
ATOM 846 O O . LYS A 1 108 ? -9.167 -2.272 2.803 1.00 91.69 108 LYS A O 1
ATOM 851 N N . LEU A 1 109 ? -8.529 -0.361 1.837 1.00 91.19 109 LEU A N 1
ATOM 852 C CA . LEU A 1 109 ? -9.680 -0.291 0.928 1.00 91.19 109 LEU A CA 1
ATOM 853 C C . LEU A 1 109 ? -9.687 -1.416 -0.123 1.00 91.19 109 LEU A C 1
ATOM 855 O O . LEU A 1 109 ? -10.745 -1.786 -0.639 1.00 91.19 109 LEU A O 1
ATOM 859 N N . SER A 1 110 ? -8.515 -1.977 -0.424 1.00 91.19 110 SER A N 1
ATOM 860 C CA . SER A 1 110 ? -8.330 -3.061 -1.391 1.00 91.19 110 SER A CA 1
ATOM 861 C C . SER A 1 110 ? -8.454 -4.459 -0.791 1.00 91.19 110 SER A C 1
ATOM 863 O O . SER A 1 110 ? -8.408 -5.428 -1.545 1.00 91.19 110 SER A O 1
ATOM 865 N N . GLN A 1 111 ? -8.627 -4.605 0.526 1.00 91.31 111 GLN A N 1
ATOM 866 C CA . GLN A 1 111 ? -8.624 -5.911 1.196 1.00 91.31 111 GLN A CA 1
ATOM 867 C C . GLN A 1 111 ? -9.596 -6.909 0.550 1.00 91.31 111 GLN A C 1
ATOM 869 O O . GLN A 1 111 ? -9.237 -8.065 0.319 1.00 91.31 111 GLN A O 1
ATOM 874 N N . LYS A 1 112 ? -10.801 -6.454 0.183 1.00 90.62 112 LYS A N 1
ATOM 875 C CA . LYS A 1 112 ? -11.828 -7.281 -0.476 1.00 90.62 112 LYS A CA 1
ATOM 876 C C . LYS A 1 112 ? -11.406 -7.843 -1.842 1.00 90.62 112 LYS A C 1
ATOM 878 O O . LYS A 1 112 ? -11.966 -8.840 -2.282 1.00 90.62 112 LYS A O 1
ATOM 883 N N . ASN A 1 113 ? -10.421 -7.228 -2.501 1.00 90.44 113 ASN A N 1
ATOM 884 C CA . ASN A 1 113 ? -9.892 -7.707 -3.779 1.00 90.44 113 ASN A CA 1
ATOM 885 C C . ASN A 1 113 ? -8.945 -8.908 -3.588 1.00 90.44 113 ASN A C 1
ATOM 887 O O . ASN A 1 113 ? -8.689 -9.644 -4.535 1.00 90.44 113 ASN A O 1
ATOM 891 N N . PHE A 1 114 ? -8.439 -9.126 -2.368 1.00 92.31 114 PHE A N 1
ATOM 892 C CA . PHE A 1 114 ? -7.520 -10.220 -2.033 1.00 92.31 114 PHE A CA 1
ATOM 893 C C . PHE A 1 114 ? -8.146 -11.276 -1.117 1.00 92.31 114 PHE A C 1
ATOM 895 O O . PHE A 1 114 ? -7.762 -12.449 -1.155 1.00 92.31 114 PHE A O 1
ATOM 902 N N . ILE A 1 115 ? -9.110 -10.872 -0.289 1.00 92.81 115 ILE A N 1
ATOM 903 C CA . ILE A 1 115 ? -9.851 -11.742 0.619 1.00 92.81 115 ILE A CA 1
ATOM 904 C C . ILE A 1 115 ? -11.324 -11.693 0.223 1.00 92.81 115 ILE A C 1
ATOM 906 O O . ILE A 1 115 ? -12.030 -10.733 0.522 1.00 92.81 115 ILE A O 1
ATOM 910 N N . GLY A 1 116 ? -11.788 -12.756 -0.436 1.00 90.88 116 GLY A N 1
ATOM 911 C CA . GLY A 1 116 ? -13.201 -12.912 -0.770 1.00 90.88 116 GLY A CA 1
ATOM 912 C C . GLY A 1 116 ? -14.085 -13.062 0.472 1.00 90.88 116 GLY A C 1
ATOM 913 O O . GLY A 1 116 ? -13.628 -13.506 1.529 1.00 90.88 116 GLY A O 1
ATOM 914 N N . THR A 1 117 ? -15.374 -12.750 0.323 1.00 91.31 117 THR A N 1
ATOM 915 C CA . THR A 1 117 ? -16.368 -12.719 1.410 1.00 91.31 117 THR A CA 1
ATOM 916 C C . THR A 1 117 ? -16.417 -14.007 2.231 1.00 91.31 117 THR A C 1
ATOM 918 O O . THR A 1 117 ? -16.446 -13.948 3.455 1.00 91.31 117 THR A O 1
ATOM 921 N N . HIS A 1 118 ? -16.371 -15.174 1.580 1.00 93.81 118 HIS A N 1
ATOM 922 C CA . HIS A 1 118 ? -16.394 -16.466 2.272 1.00 93.81 118 HIS A CA 1
ATOM 923 C C . HIS A 1 118 ? -15.166 -16.662 3.174 1.00 93.81 118 HIS A C 1
ATOM 925 O O . HIS A 1 118 ? -15.295 -17.051 4.332 1.00 93.81 118 HIS A O 1
ATOM 931 N N . THR A 1 119 ? -13.970 -16.334 2.676 1.00 93.69 119 THR A N 1
ATOM 932 C CA . THR A 1 119 ? -12.738 -16.403 3.474 1.00 93.69 119 THR A CA 1
ATOM 933 C C . THR A 1 119 ? -12.778 -15.409 4.626 1.00 93.69 119 THR A C 1
ATOM 935 O O . THR A 1 119 ? -12.427 -15.770 5.744 1.00 93.69 119 THR A O 1
ATOM 938 N N . HIS A 1 120 ? -13.254 -14.187 4.376 1.00 93.06 120 HIS A N 1
ATOM 939 C CA . HIS A 1 120 ? -13.414 -13.170 5.411 1.00 93.06 120 HIS A CA 1
ATOM 940 C C . HIS A 1 120 ? -14.348 -13.644 6.532 1.00 93.06 120 HIS A C 1
ATOM 942 O O . HIS A 1 120 ? -13.981 -13.612 7.704 1.00 93.06 120 HIS A O 1
ATOM 948 N N . TYR A 1 121 ? -15.524 -14.160 6.170 1.00 94.31 121 TYR A N 1
ATOM 949 C CA . TYR A 1 121 ? -16.491 -14.715 7.114 1.00 94.31 121 TYR A CA 1
ATOM 950 C C . TYR A 1 121 ? -15.905 -15.880 7.923 1.00 94.31 121 TYR A C 1
ATOM 952 O O . TYR A 1 121 ? -16.047 -15.921 9.143 1.00 94.31 121 TYR A O 1
ATOM 960 N N . ASN A 1 122 ? -15.183 -16.796 7.273 1.00 94.56 122 ASN A N 1
ATOM 961 C CA . ASN A 1 122 ? -14.551 -17.923 7.959 1.00 94.56 122 ASN A CA 1
ATOM 962 C C . ASN A 1 122 ? -13.466 -17.488 8.948 1.00 94.56 122 ASN A C 1
ATOM 964 O O . ASN A 1 122 ? -13.303 -18.141 9.977 1.00 94.56 122 ASN A O 1
ATOM 968 N N . ILE A 1 123 ? -12.737 -16.407 8.660 1.00 94.31 123 ILE A N 1
ATOM 969 C CA . ILE A 1 123 ? -11.783 -15.829 9.611 1.00 94.31 123 ILE A CA 1
ATOM 970 C C . ILE A 1 123 ? -12.542 -15.247 10.807 1.00 94.31 123 ILE A C 1
ATOM 972 O O . ILE A 1 123 ? -12.254 -15.633 11.934 1.00 94.31 123 ILE A O 1
ATOM 976 N N . MET A 1 124 ? -13.555 -14.408 10.566 1.00 93.25 124 MET A N 1
ATOM 977 C CA . MET A 1 124 ? -14.360 -13.797 11.633 1.00 93.25 124 MET A CA 1
ATOM 978 C C . MET A 1 124 ? -15.035 -14.830 12.544 1.00 93.25 124 MET A C 1
ATOM 980 O O . MET A 1 124 ? -15.152 -14.609 13.742 1.00 93.25 124 MET A O 1
ATOM 984 N N . LYS A 1 125 ? -15.486 -15.958 11.983 1.00 95.06 125 LYS A N 1
ATOM 985 C CA . LYS A 1 125 ? -16.192 -17.003 12.732 1.00 95.06 125 LYS A CA 1
ATOM 986 C C . LYS A 1 125 ? -15.263 -17.880 13.574 1.00 95.06 125 LYS A C 1
ATOM 988 O O . LYS A 1 125 ? -15.659 -18.320 14.647 1.00 95.06 125 LYS A O 1
ATOM 993 N N . ASN A 1 126 ? -14.070 -18.197 13.067 1.00 94.00 126 ASN A N 1
ATOM 994 C CA . ASN A 1 126 ? -13.256 -19.296 13.601 1.00 94.00 126 ASN A CA 1
ATOM 995 C C . ASN A 1 126 ? -11.945 -18.844 14.262 1.00 94.00 126 ASN A C 1
ATOM 997 O O . ASN A 1 126 ? -11.141 -19.695 14.647 1.00 94.00 126 ASN A O 1
ATOM 1001 N N . LYS A 1 127 ? -11.667 -17.538 14.338 1.00 93.94 127 LYS A N 1
ATOM 1002 C CA . LYS A 1 127 ? -10.399 -17.008 14.855 1.00 93.94 127 LYS A CA 1
ATOM 1003 C C . LYS A 1 127 ? -10.644 -16.043 16.002 1.00 93.94 127 LYS A C 1
ATOM 1005 O O . LYS A 1 127 ? -11.523 -15.197 15.923 1.00 93.94 127 LYS A O 1
ATOM 1010 N N . ILE A 1 128 ? -9.828 -16.180 17.046 1.00 87.00 128 ILE A N 1
ATOM 1011 C CA . ILE A 1 128 ? -9.853 -15.301 18.221 1.00 87.00 128 ILE A CA 1
ATOM 1012 C C . ILE A 1 128 ? -9.246 -13.938 17.861 1.00 87.00 128 ILE A C 1
ATOM 1014 O O . ILE A 1 128 ? -9.837 -12.907 18.151 1.00 87.00 128 ILE A O 1
ATOM 1018 N N . ASP A 1 129 ? -8.102 -13.938 17.171 1.00 91.75 129 ASP A N 1
ATOM 1019 C CA . ASP A 1 129 ? -7.453 -12.724 16.667 1.00 91.75 129 ASP A CA 1
ATOM 1020 C C . ASP A 1 129 ? -7.692 -12.582 15.154 1.00 91.75 129 ASP A C 1
ATOM 1022 O O . ASP A 1 129 ? -6.945 -13.099 14.314 1.00 91.75 129 ASP A O 1
ATOM 1026 N N . VAL A 1 130 ? -8.803 -11.923 14.817 1.00 89.94 130 VAL A N 1
ATOM 1027 C CA . VAL A 1 130 ? -9.261 -11.707 13.436 1.00 89.94 130 VAL A CA 1
ATOM 1028 C C . VAL A 1 130 ? -8.271 -10.849 12.646 1.00 89.94 130 VAL A C 1
ATOM 1030 O O . VAL A 1 130 ? -7.938 -11.191 11.509 1.00 89.94 130 VAL A O 1
ATOM 1033 N N . ASP A 1 131 ? -7.755 -9.775 13.241 1.00 86.75 131 ASP A N 1
ATOM 1034 C CA . ASP A 1 131 ? -6.886 -8.814 12.556 1.00 86.75 131 ASP A CA 1
ATOM 1035 C C . ASP A 1 131 ? -5.524 -9.416 12.219 1.00 86.75 131 ASP A C 1
ATOM 1037 O O . ASP A 1 131 ? -4.989 -9.216 11.122 1.00 86.75 131 ASP A O 1
ATOM 1041 N N . THR A 1 132 ? -4.944 -10.190 13.135 1.00 89.31 132 THR A N 1
ATOM 1042 C CA . THR A 1 132 ? -3.691 -10.902 12.869 1.00 89.31 132 THR A CA 1
ATOM 1043 C C . THR A 1 132 ? -3.865 -11.941 11.766 1.00 89.31 132 THR A C 1
ATOM 1045 O O . THR A 1 132 ? -3.017 -12.021 10.872 1.00 89.31 132 THR A O 1
ATOM 1048 N N . GLU A 1 133 ? -4.978 -12.678 11.744 1.00 93.69 133 GLU A N 1
ATOM 1049 C CA . GLU A 1 133 ? -5.231 -13.644 10.673 1.00 93.69 133 GLU A CA 1
ATOM 1050 C C . GLU A 1 133 ? -5.473 -12.961 9.317 1.00 93.69 133 GLU A C 1
ATOM 1052 O O . GLU A 1 133 ? -4.921 -13.401 8.304 1.00 93.69 133 GLU A O 1
ATOM 1057 N N . ILE A 1 134 ? -6.228 -11.857 9.274 1.00 91.25 134 ILE A N 1
ATOM 1058 C CA . ILE A 1 134 ? -6.408 -11.052 8.055 1.00 91.25 134 ILE A CA 1
ATOM 1059 C C . ILE A 1 134 ? -5.048 -10.589 7.526 1.00 91.25 134 ILE A C 1
ATOM 1061 O O . ILE A 1 134 ? -4.751 -10.782 6.344 1.00 91.25 134 ILE A O 1
A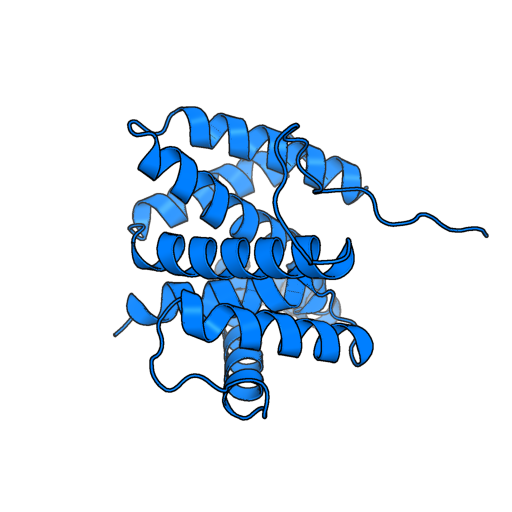TOM 1065 N N . ARG A 1 135 ? -4.188 -10.037 8.394 1.00 90.31 135 ARG A N 1
ATOM 1066 C CA . ARG A 1 135 ? -2.832 -9.601 8.021 1.00 90.31 135 ARG A CA 1
ATOM 1067 C C . ARG A 1 135 ? -1.987 -10.755 7.488 1.00 90.31 135 ARG A C 1
ATOM 1069 O O . ARG A 1 135 ? -1.283 -10.578 6.493 1.00 90.31 135 ARG A O 1
ATOM 1076 N N . ARG A 1 136 ? -2.080 -11.943 8.093 1.00 93.25 136 ARG A N 1
ATOM 1077 C CA . ARG A 1 136 ? -1.384 -13.152 7.627 1.00 93.25 136 ARG A CA 1
ATOM 1078 C C . ARG A 1 136 ? -1.845 -13.563 6.228 1.00 93.25 136 ARG A C 1
ATOM 1080 O O . ARG A 1 136 ? -1.010 -13.798 5.356 1.00 93.25 136 ARG A O 1
ATOM 1087 N N . VAL A 1 137 ? -3.157 -13.627 5.995 1.00 94.44 137 VAL A N 1
ATOM 1088 C CA . VAL A 1 137 ? -3.725 -13.997 4.688 1.00 94.44 137 VAL A CA 1
ATOM 1089 C C . VAL A 1 137 ? -3.363 -12.964 3.623 1.00 94.44 137 VAL A C 1
ATOM 1091 O O . VAL A 1 137 ? -2.919 -13.353 2.544 1.00 94.44 137 VAL A O 1
ATOM 1094 N N . LEU A 1 138 ? -3.478 -11.666 3.921 1.00 93.38 138 LEU A N 1
ATOM 1095 C CA . LEU A 1 138 ? -3.023 -10.604 3.017 1.00 93.38 138 LEU A CA 1
ATOM 1096 C C . LEU A 1 138 ? -1.534 -10.744 2.698 1.00 93.38 138 LEU A C 1
ATOM 1098 O O . LEU A 1 138 ? -1.160 -10.701 1.531 1.00 93.38 138 LEU A O 1
ATOM 1102 N N . GLY A 1 139 ? -0.696 -10.997 3.707 1.00 93.12 139 GLY A N 1
ATOM 1103 C CA . GLY A 1 139 ? 0.735 -11.228 3.521 1.00 93.12 139 GLY A CA 1
ATOM 1104 C C . GLY A 1 139 ? 1.033 -12.365 2.541 1.00 93.12 139 GLY A C 1
ATOM 1105 O O . GLY A 1 139 ? 1.861 -12.194 1.649 1.00 93.12 139 GLY A O 1
ATOM 1106 N N . LEU A 1 140 ? 0.315 -13.489 2.641 1.00 94.56 140 LEU A N 1
ATOM 1107 C CA . LEU A 1 140 ? 0.444 -14.605 1.695 1.00 94.56 140 LEU A CA 1
ATOM 1108 C C . LEU A 1 140 ? -0.011 -14.233 0.279 1.00 94.56 140 LEU A C 1
ATOM 1110 O O . LEU A 1 140 ? 0.650 -14.596 -0.694 1.00 94.56 140 LEU A O 1
ATOM 1114 N N . ARG A 1 141 ? -1.122 -13.498 0.141 1.00 95.00 141 ARG A N 1
ATOM 1115 C CA . ARG A 1 141 ? -1.607 -13.039 -1.172 1.00 95.00 141 ARG A CA 1
ATOM 1116 C C . ARG A 1 141 ? -0.630 -12.064 -1.822 1.00 95.00 141 ARG A C 1
ATOM 1118 O O . ARG A 1 141 ? -0.373 -12.175 -3.017 1.00 95.00 141 ARG A O 1
ATOM 1125 N N . TYR A 1 142 ? -0.055 -11.153 -1.043 1.00 95.06 142 TYR A N 1
ATOM 1126 C CA . TYR A 1 142 ? 0.932 -10.193 -1.535 1.00 95.06 142 TYR A CA 1
ATOM 1127 C C . TYR A 1 142 ? 2.248 -10.880 -1.904 1.00 95.06 142 TYR A C 1
ATOM 1129 O O . TYR A 1 142 ? 2.841 -10.534 -2.925 1.00 95.06 142 TYR A O 1
ATOM 1137 N N . ALA A 1 143 ? 2.672 -11.887 -1.130 1.00 94.31 143 ALA A N 1
ATOM 1138 C CA . ALA A 1 143 ? 3.819 -12.723 -1.470 1.00 94.31 143 ALA A CA 1
ATOM 1139 C C . ALA A 1 143 ? 3.607 -13.432 -2.814 1.00 94.31 143 ALA A C 1
ATOM 1141 O O . ALA A 1 143 ? 4.454 -13.314 -3.691 1.00 94.31 143 ALA A O 1
ATOM 1142 N N . GLY A 1 144 ? 2.450 -14.079 -3.010 1.00 94.88 144 GLY A N 1
ATOM 1143 C CA . GLY A 1 144 ? 2.102 -14.727 -4.278 1.00 94.88 144 GLY A CA 1
ATOM 1144 C C . GLY A 1 144 ? 2.130 -13.755 -5.459 1.00 94.88 144 GLY A C 1
ATOM 1145 O O . GLY A 1 144 ? 2.802 -14.018 -6.452 1.00 94.88 144 GLY A O 1
ATOM 1146 N N . LEU A 1 145 ? 1.503 -12.581 -5.314 1.00 94.75 145 LEU A N 1
ATOM 1147 C CA . LEU A 1 145 ? 1.536 -11.540 -6.348 1.00 94.75 145 LEU A CA 1
ATOM 1148 C C . LEU A 1 145 ? 2.967 -11.058 -6.643 1.00 94.75 145 LEU A C 1
ATOM 1150 O O . LEU A 1 145 ? 3.312 -10.817 -7.798 1.00 94.75 145 LEU A O 1
ATOM 1154 N N . THR A 1 146 ? 3.809 -10.934 -5.614 1.00 94.19 146 THR A N 1
ATOM 1155 C CA . THR A 1 146 ? 5.217 -10.539 -5.772 1.00 94.19 146 THR A CA 1
ATOM 1156 C C . THR A 1 146 ? 6.031 -11.614 -6.483 1.00 94.19 146 THR A C 1
ATOM 1158 O O . THR A 1 146 ? 6.855 -11.282 -7.331 1.00 94.19 146 THR A O 1
ATOM 1161 N N . THR A 1 147 ? 5.792 -12.892 -6.184 1.00 94.81 147 THR A N 1
ATOM 1162 C CA . THR A 1 147 ? 6.412 -14.016 -6.895 1.00 94.81 147 THR A CA 1
ATOM 1163 C C . THR A 1 147 ? 5.996 -14.034 -8.364 1.00 94.81 147 THR A C 1
ATOM 1165 O O . THR A 1 147 ? 6.862 -14.130 -9.229 1.00 94.81 147 THR A O 1
ATOM 1168 N N . GLU A 1 148 ? 4.705 -13.859 -8.666 1.00 95.00 148 GLU A N 1
ATOM 1169 C CA . GLU A 1 148 ? 4.216 -13.748 -10.048 1.00 95.00 148 GLU A CA 1
ATOM 1170 C C . GLU A 1 148 ? 4.883 -12.581 -10.790 1.00 95.00 148 GLU A C 1
ATOM 1172 O O . GLU A 1 148 ? 5.375 -12.755 -11.905 1.00 95.00 148 GLU A O 1
ATOM 1177 N N . PHE A 1 149 ? 4.976 -11.407 -10.155 1.00 95.12 149 PHE A N 1
ATOM 1178 C CA . PHE A 1 149 ? 5.696 -10.264 -10.713 1.00 95.12 149 PHE A CA 1
ATOM 1179 C C . PHE A 1 149 ? 7.172 -10.593 -10.977 1.00 95.12 149 PHE A C 1
ATOM 1181 O O . PHE A 1 149 ? 7.675 -10.293 -12.061 1.00 95.12 149 PHE A O 1
ATOM 1188 N N . ALA A 1 150 ? 7.851 -11.242 -10.029 1.00 92.94 150 ALA A N 1
ATOM 1189 C CA . ALA A 1 150 ? 9.263 -11.594 -10.145 1.00 92.94 150 ALA A CA 1
ATOM 1190 C C . ALA A 1 150 ? 9.554 -12.608 -11.262 1.00 92.94 150 ALA A C 1
ATOM 1192 O O . ALA A 1 150 ? 10.641 -12.593 -11.833 1.00 92.94 150 ALA A O 1
ATOM 1193 N N . MET A 1 151 ? 8.585 -13.460 -11.595 1.00 93.50 151 MET A N 1
ATOM 1194 C CA . MET A 1 151 ? 8.668 -14.405 -12.714 1.00 93.50 151 MET A CA 1
ATOM 1195 C C . MET A 1 151 ? 8.184 -13.807 -14.042 1.00 93.50 151 MET A C 1
ATOM 1197 O O . MET A 1 151 ? 8.327 -14.425 -15.096 1.00 93.50 151 MET A O 1
ATOM 1201 N N . SER A 1 152 ? 7.578 -12.621 -14.011 1.00 94.44 152 SER A N 1
ATOM 1202 C CA . SER A 1 152 ? 7.035 -11.981 -15.202 1.00 94.44 152 SER A CA 1
ATOM 1203 C C . SER A 1 152 ? 8.124 -11.300 -16.031 1.00 94.44 152 SER A C 1
ATOM 1205 O O . SER A 1 152 ? 9.110 -10.780 -15.511 1.00 94.44 152 SER A O 1
ATOM 1207 N N . ARG A 1 153 ? 7.867 -11.155 -17.336 1.00 94.31 153 ARG A N 1
ATOM 1208 C CA . ARG A 1 153 ? 8.698 -10.342 -18.245 1.00 94.31 153 ARG A CA 1
ATOM 1209 C C . ARG A 1 153 ? 8.788 -8.857 -17.863 1.00 94.31 153 ARG A C 1
ATOM 1211 O O . ARG A 1 153 ? 9.573 -8.123 -18.454 1.00 94.31 153 ARG A O 1
ATOM 1218 N N . HIS A 1 154 ? 7.942 -8.391 -16.941 1.00 92.75 154 HIS A N 1
ATOM 1219 C CA . HIS A 1 154 ? 7.917 -6.997 -16.506 1.00 92.75 154 HIS A CA 1
ATOM 1220 C C . HIS A 1 154 ? 9.014 -6.689 -15.482 1.00 92.75 154 HIS A C 1
ATOM 1222 O O . HIS A 1 154 ? 9.370 -5.520 -15.317 1.00 92.75 154 HIS A O 1
ATOM 1228 N N . LEU A 1 155 ? 9.592 -7.704 -14.826 1.00 91.06 155 LEU A N 1
ATOM 1229 C CA . LEU A 1 155 ? 10.783 -7.518 -14.007 1.00 91.06 155 LEU A CA 1
ATOM 1230 C C . LEU A 1 155 ? 12.026 -7.464 -14.907 1.00 91.06 155 LEU A C 1
ATOM 1232 O O . LEU A 1 155 ? 12.719 -8.454 -15.107 1.00 91.06 155 LEU A O 1
ATOM 1236 N N . ASN A 1 156 ? 12.332 -6.275 -15.425 1.00 85.19 156 ASN A N 1
ATOM 1237 C CA . ASN A 1 156 ? 13.594 -6.006 -16.115 1.00 85.19 156 ASN A CA 1
ATOM 1238 C C . ASN A 1 156 ? 14.484 -5.110 -15.249 1.00 85.19 156 ASN A C 1
ATOM 1240 O O . ASN A 1 156 ? 14.678 -3.928 -15.534 1.00 85.19 156 ASN A O 1
ATOM 1244 N N . CYS A 1 157 ? 14.934 -5.651 -14.117 1.00 85.12 157 CYS A N 1
ATOM 1245 C CA . CYS A 1 157 ? 15.621 -4.864 -13.108 1.00 85.12 157 CYS A CA 1
ATOM 1246 C C . CYS A 1 157 ? 16.808 -5.621 -12.486 1.00 85.12 157 CYS A C 1
ATOM 1248 O O . CYS A 1 157 ? 16.614 -6.406 -11.559 1.00 85.12 157 CYS A O 1
ATOM 1250 N N . PRO A 1 158 ? 18.051 -5.359 -12.940 1.00 78.44 158 PRO A N 1
ATOM 1251 C CA . PRO A 1 158 ? 19.246 -6.052 -12.442 1.00 78.44 158 PRO A CA 1
ATOM 1252 C C . PRO A 1 158 ? 19.598 -5.725 -10.986 1.00 78.44 158 PRO A C 1
ATOM 1254 O O . PRO A 1 158 ? 20.317 -6.468 -10.326 1.00 78.44 158 PRO A O 1
ATOM 1257 N N . ARG A 1 159 ? 19.134 -4.576 -10.479 1.00 76.56 159 ARG A N 1
ATOM 1258 C CA . ARG A 1 159 ? 19.378 -4.120 -9.106 1.00 76.56 159 ARG A CA 1
ATOM 1259 C C . ARG A 1 159 ? 18.050 -3.794 -8.452 1.00 76.56 159 ARG A C 1
ATOM 1261 O O . ARG A 1 159 ? 17.396 -2.873 -8.921 1.00 76.56 159 ARG A O 1
ATOM 1268 N N . SER A 1 160 ? 17.722 -4.412 -7.317 1.00 80.88 160 SER A N 1
ATOM 1269 C CA . SER A 1 160 ? 16.460 -4.234 -6.560 1.00 80.88 160 SER A CA 1
ATOM 1270 C C . SER A 1 160 ? 16.264 -2.846 -5.905 1.00 80.88 160 SER A C 1
ATOM 1272 O O . SER A 1 160 ? 15.772 -2.713 -4.778 1.00 80.88 160 SER A O 1
ATOM 1274 N N . THR A 1 161 ? 16.671 -1.781 -6.592 1.00 89.94 161 THR A N 1
ATOM 1275 C CA . THR A 1 161 ? 16.466 -0.380 -6.226 1.00 89.94 161 THR A CA 1
ATOM 1276 C C . THR A 1 161 ? 15.037 0.054 -6.543 1.00 89.94 161 THR A C 1
ATOM 1278 O O . THR A 1 161 ? 14.420 -0.426 -7.490 1.00 89.94 161 THR A O 1
ATOM 1281 N N . ALA A 1 162 ? 14.520 1.005 -5.763 1.00 92.25 162 ALA A N 1
ATOM 1282 C CA . ALA A 1 162 ? 13.154 1.511 -5.903 1.00 92.25 162 ALA A CA 1
ATOM 1283 C C . ALA A 1 162 ? 12.867 2.045 -7.321 1.00 92.25 162 ALA A C 1
ATOM 1285 O O . ALA A 1 162 ? 11.872 1.674 -7.936 1.00 92.25 162 ALA A O 1
ATOM 1286 N N . LYS A 1 163 ? 13.787 2.858 -7.863 1.00 93.88 163 LYS A N 1
ATOM 1287 C CA . LYS A 1 163 ? 13.668 3.461 -9.201 1.00 93.88 163 LYS A CA 1
ATOM 1288 C C . LYS A 1 163 ? 13.641 2.426 -10.326 1.00 93.88 163 LYS A C 1
ATOM 1290 O O . LYS A 1 163 ? 12.929 2.606 -11.300 1.00 93.88 163 LYS A O 1
ATOM 1295 N N . CYS A 1 164 ? 14.406 1.349 -10.184 1.00 93.12 164 CYS A N 1
ATOM 1296 C CA . CYS A 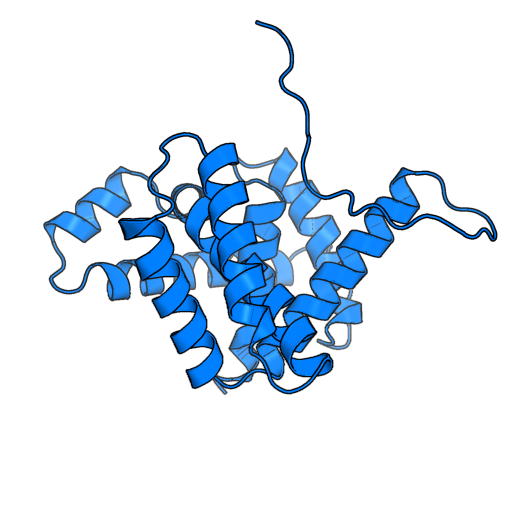1 164 ? 14.488 0.294 -11.190 1.00 93.12 164 CYS A CA 1
ATOM 1297 C C . CYS A 1 164 ? 13.259 -0.630 -11.167 1.00 93.12 164 CYS A C 1
ATOM 1299 O O . CYS A 1 164 ? 12.800 -1.078 -12.212 1.00 93.12 164 CYS A O 1
ATOM 1301 N N . LEU A 1 165 ? 12.685 -0.876 -9.984 1.00 94.88 165 LEU A N 1
ATOM 1302 C CA . LEU A 1 165 ? 11.482 -1.699 -9.840 1.00 94.88 165 LEU A CA 1
ATOM 1303 C C . LEU A 1 165 ? 10.209 -0.976 -10.304 1.00 94.88 165 LEU A C 1
ATOM 1305 O O . LEU A 1 165 ? 9.282 -1.629 -10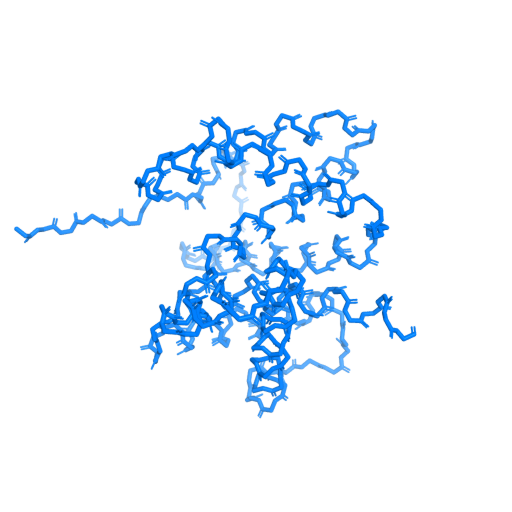.782 1.00 94.88 165 LEU A O 1
ATOM 1309 N N . ALA A 1 166 ? 10.157 0.353 -10.183 1.00 96.12 166 ALA A N 1
ATOM 1310 C CA . ALA A 1 166 ? 8.943 1.129 -10.420 1.00 96.12 166 ALA A CA 1
ATOM 1311 C C . ALA A 1 166 ? 8.320 0.963 -11.825 1.00 96.12 166 ALA A C 1
ATOM 1313 O O . ALA A 1 166 ? 7.121 0.680 -11.888 1.00 96.12 166 ALA A O 1
ATOM 1314 N N . PRO A 1 167 ? 9.075 1.036 -12.942 1.00 95.88 167 PRO A N 1
ATOM 1315 C CA . PRO A 1 167 ? 8.509 0.814 -14.274 1.00 95.88 167 PRO A CA 1
ATOM 1316 C C . PRO A 1 167 ? 7.952 -0.598 -14.476 1.00 95.88 167 PRO A C 1
ATOM 1318 O O . PRO A 1 167 ? 6.935 -0.775 -15.154 1.00 95.88 167 PRO A O 1
ATOM 1321 N N . GLY A 1 168 ? 8.612 -1.599 -13.885 1.00 95.94 168 GLY A N 1
ATOM 1322 C CA . GLY A 1 168 ? 8.186 -2.995 -13.943 1.00 95.94 168 GLY A CA 1
ATOM 1323 C C . GLY A 1 168 ? 6.882 -3.219 -13.187 1.00 95.94 168 GLY A C 1
ATOM 1324 O O . GLY A 1 168 ? 5.951 -3.795 -13.744 1.00 95.94 168 GLY A O 1
ATOM 1325 N N . ILE A 1 169 ? 6.788 -2.698 -11.959 1.00 96.44 169 ILE A N 1
ATOM 1326 C CA . ILE A 1 169 ? 5.570 -2.751 -11.137 1.00 96.44 169 ILE A CA 1
ATOM 1327 C C . ILE A 1 169 ? 4.409 -2.045 -11.846 1.00 96.44 169 ILE A C 1
ATOM 1329 O O . ILE A 1 169 ? 3.330 -2.621 -11.948 1.00 96.44 169 ILE A O 1
ATOM 1333 N N . ASP A 1 170 ? 4.625 -0.837 -12.382 1.00 96.50 170 ASP A N 1
ATOM 1334 C CA . ASP A 1 170 ? 3.590 -0.097 -13.119 1.00 96.50 170 ASP A CA 1
ATOM 1335 C C . ASP A 1 170 ? 3.059 -0.909 -14.307 1.00 96.50 170 ASP A C 1
ATOM 1337 O O . ASP A 1 170 ? 1.854 -1.115 -14.438 1.00 96.50 170 ASP A O 1
ATOM 1341 N N . SER A 1 171 ? 3.965 -1.425 -15.140 1.00 95.38 171 SER A N 1
ATOM 1342 C CA . SER A 1 171 ? 3.603 -2.179 -16.346 1.00 95.38 171 SER A CA 1
ATOM 1343 C C . SER A 1 171 ? 2.902 -3.497 -16.013 1.00 95.38 171 SER A C 1
ATOM 1345 O O . SER A 1 171 ? 1.912 -3.848 -16.654 1.00 95.38 171 SER A O 1
ATOM 1347 N N . TYR A 1 172 ? 3.391 -4.215 -14.998 1.00 95.94 172 TYR A N 1
ATOM 1348 C CA . TYR A 1 172 ? 2.779 -5.450 -14.519 1.00 95.94 172 TYR A CA 1
ATOM 1349 C C . TYR A 1 172 ? 1.372 -5.205 -13.972 1.00 95.94 172 TYR A C 1
ATOM 1351 O O . TYR A 1 172 ? 0.447 -5.950 -14.292 1.00 95.94 172 TYR A O 1
ATOM 1359 N N . CYS A 1 173 ? 1.187 -4.151 -13.176 1.00 95.44 173 CYS A N 1
ATOM 1360 C CA . CYS A 1 173 ? -0.107 -3.846 -12.580 1.00 95.44 173 CYS A CA 1
ATOM 1361 C C . CYS A 1 173 ? -1.124 -3.308 -13.584 1.00 95.44 173 CYS A C 1
ATOM 1363 O O . CYS A 1 173 ? -2.307 -3.581 -13.413 1.00 95.44 173 CYS A O 1
ATOM 1365 N N . LEU A 1 174 ? -0.694 -2.608 -14.638 1.00 93.62 174 LEU A N 1
ATOM 1366 C CA . LEU A 1 174 ? -1.575 -2.259 -15.758 1.00 93.62 174 LEU A CA 1
ATOM 1367 C C . LEU A 1 174 ? -2.075 -3.528 -16.461 1.00 93.62 174 LEU A C 1
ATOM 1369 O O . LEU A 1 174 ? -3.278 -3.743 -16.544 1.00 93.62 174 LEU A O 1
ATOM 1373 N N . ALA A 1 175 ? -1.162 -4.426 -16.845 1.00 92.25 175 ALA A N 1
ATOM 1374 C CA . ALA A 1 175 ? -1.528 -5.684 -17.500 1.00 92.25 175 ALA A CA 1
ATOM 1375 C C . ALA A 1 175 ? -2.393 -6.596 -16.606 1.00 92.25 175 ALA A C 1
ATOM 1377 O O . ALA A 1 175 ? -3.311 -7.259 -17.081 1.00 92.25 175 ALA A O 1
ATOM 1378 N N . THR A 1 176 ? -2.113 -6.626 -15.300 1.00 89.38 176 THR A N 1
ATOM 1379 C CA . THR A 1 176 ? -2.877 -7.422 -14.330 1.00 89.38 176 THR A CA 1
ATOM 1380 C C . THR A 1 176 ? -4.275 -6.854 -14.112 1.00 89.38 176 THR A C 1
ATOM 1382 O O . THR A 1 176 ? -5.215 -7.633 -13.967 1.00 89.38 176 THR A O 1
ATOM 1385 N N . ALA A 1 177 ? -4.420 -5.526 -14.092 1.00 84.56 177 ALA A N 1
ATOM 1386 C CA . ALA A 1 177 ? -5.715 -4.884 -13.904 1.00 84.56 177 ALA A CA 1
ATOM 1387 C C . ALA A 1 177 ? -6.664 -5.118 -15.083 1.00 84.56 177 ALA A C 1
ATOM 1389 O O . ALA A 1 177 ? -7.860 -5.289 -14.875 1.00 84.56 177 ALA A O 1
ATOM 1390 N N . ASP A 1 178 ? -6.128 -5.198 -16.300 1.00 75.25 178 ASP A N 1
ATOM 1391 C CA . ASP A 1 178 ? -6.925 -5.508 -17.490 1.00 75.25 178 ASP A CA 1
ATOM 1392 C C . ASP A 1 178 ? -7.354 -6.986 -17.536 1.00 75.25 178 ASP A C 1
ATOM 1394 O O . ASP A 1 178 ? -8.414 -7.320 -18.062 1.00 75.25 178 ASP A O 1
ATOM 1398 N N . ALA A 1 179 ? -6.538 -7.887 -16.978 1.00 77.31 179 ALA A N 1
ATOM 1399 C CA . ALA A 1 179 ? -6.747 -9.333 -17.058 1.00 77.31 179 ALA A CA 1
ATOM 1400 C C . ALA A 1 179 ? -7.477 -9.945 -15.848 1.00 77.31 179 ALA A C 1
ATOM 1402 O O . ALA A 1 179 ? -7.907 -11.099 -15.913 1.00 77.31 179 ALA A O 1
ATOM 1403 N N . ARG A 1 180 ? -7.570 -9.237 -14.715 1.00 76.81 180 ARG A N 1
ATOM 1404 C CA . ARG A 1 180 ? -8.102 -9.770 -13.448 1.00 76.81 180 ARG A CA 1
ATOM 1405 C C . ARG A 1 180 ? -9.041 -8.771 -12.775 1.00 76.81 180 ARG A C 1
ATOM 1407 O O . ARG A 1 180 ? -8.961 -7.574 -13.003 1.00 76.81 180 ARG A O 1
ATOM 1414 N N . ASN A 1 181 ? -9.862 -9.249 -11.838 1.00 77.06 181 ASN A N 1
ATOM 1415 C CA . ASN A 1 181 ? -10.702 -8.408 -10.967 1.00 77.06 181 ASN A CA 1
ATOM 1416 C C . ASN A 1 181 ? -9.878 -7.660 -9.887 1.00 77.06 181 ASN A C 1
ATOM 1418 O O . ASN A 1 181 ? -10.245 -7.647 -8.712 1.00 77.06 181 ASN A O 1
ATOM 1422 N N . LEU A 1 182 ? -8.739 -7.072 -10.259 1.00 86.94 182 LEU A N 1
ATOM 1423 C CA . LEU A 1 182 ? -7.847 -6.319 -9.383 1.00 86.94 182 LEU A CA 1
ATOM 1424 C C . LEU A 1 182 ? -7.638 -4.928 -9.977 1.00 86.94 182 LEU A C 1
ATOM 1426 O O . LEU A 1 182 ? -7.341 -4.807 -11.155 1.00 86.94 182 LEU A O 1
ATOM 1430 N N . THR A 1 183 ? -7.759 -3.862 -9.190 1.00 90.56 183 THR A N 1
ATOM 1431 C CA . THR A 1 183 ? -7.443 -2.523 -9.710 1.00 90.56 183 THR A CA 1
ATOM 1432 C C . THR A 1 183 ? -5.932 -2.299 -9.748 1.00 90.56 183 THR A C 1
ATOM 1434 O O . THR A 1 183 ? -5.178 -2.910 -8.982 1.00 90.56 183 THR A O 1
ATOM 1437 N N . TRP A 1 184 ? -5.478 -1.369 -10.594 1.00 93.44 184 TRP A N 1
ATOM 1438 C CA . TRP A 1 184 ? -4.070 -0.963 -10.636 1.00 93.44 184 TRP A CA 1
ATOM 1439 C C . TRP A 1 184 ? -3.570 -0.526 -9.250 1.00 93.44 184 TRP A C 1
ATOM 1441 O O . TRP A 1 184 ? -2.509 -0.961 -8.811 1.00 93.44 184 TRP A O 1
ATOM 1451 N N . GLN A 1 185 ? -4.370 0.259 -8.518 1.00 93.19 185 GLN A N 1
ATOM 1452 C CA . GLN A 1 185 ? -4.040 0.739 -7.175 1.00 93.19 185 GLN A CA 1
ATOM 1453 C C . GLN A 1 185 ? -3.864 -0.423 -6.196 1.00 93.19 185 GLN A C 1
ATOM 1455 O O . GLN A 1 185 ? -2.887 -0.441 -5.454 1.00 93.19 185 GLN A O 1
ATOM 1460 N N . SER A 1 186 ? -4.765 -1.413 -6.213 1.00 93.19 186 SER A N 1
ATOM 1461 C CA . SER A 1 186 ? -4.656 -2.592 -5.347 1.00 93.19 186 SER A CA 1
ATOM 1462 C C . SER A 1 186 ? -3.405 -3.413 -5.653 1.00 93.19 186 SER A C 1
ATOM 1464 O O . SER A 1 186 ? -2.719 -3.847 -4.732 1.00 93.19 186 SER A O 1
ATOM 1466 N N . CYS A 1 187 ? -3.090 -3.608 -6.937 1.00 95.94 187 CYS A N 1
ATOM 1467 C CA . CYS A 1 187 ? -1.883 -4.315 -7.358 1.00 95.94 187 CYS A CA 1
ATOM 1468 C C . CYS A 1 187 ? -0.610 -3.589 -6.904 1.00 95.94 187 CYS A C 1
ATOM 1470 O O . CYS A 1 187 ? 0.258 -4.194 -6.271 1.00 95.94 187 CYS A O 1
ATOM 1472 N N . VAL A 1 188 ? -0.517 -2.283 -7.175 1.00 96.75 188 VAL A N 1
ATOM 1473 C CA . VAL A 1 188 ? 0.636 -1.466 -6.784 1.00 96.75 188 VAL A CA 1
ATOM 1474 C C . VAL A 1 188 ? 0.777 -1.421 -5.269 1.00 96.75 188 VAL A C 1
ATOM 1476 O O . VAL A 1 188 ? 1.874 -1.643 -4.767 1.00 96.75 188 VAL A O 1
ATOM 1479 N N . GLY A 1 189 ? -0.319 -1.196 -4.541 1.00 95.75 189 GLY A N 1
ATOM 1480 C CA . GLY A 1 189 ? -0.332 -1.173 -3.080 1.00 95.75 189 GLY A CA 1
ATOM 1481 C C . GLY A 1 189 ? 0.230 -2.459 -2.476 1.00 95.75 189 GLY A C 1
ATOM 1482 O O . GLY A 1 189 ? 1.121 -2.398 -1.627 1.00 95.75 189 GLY A O 1
ATOM 1483 N N . ALA A 1 190 ? -0.212 -3.616 -2.975 1.00 95.75 190 ALA A N 1
ATOM 1484 C CA . ALA A 1 190 ? 0.257 -4.923 -2.525 1.00 95.75 190 ALA A CA 1
ATOM 1485 C C . ALA A 1 190 ? 1.747 -5.156 -2.826 1.00 95.75 190 ALA A C 1
ATOM 1487 O O . ALA A 1 190 ? 2.509 -5.516 -1.923 1.00 95.75 190 ALA A O 1
ATOM 1488 N N . LEU A 1 191 ? 2.179 -4.923 -4.073 1.00 96.44 191 LEU A N 1
ATOM 1489 C CA . LEU A 1 191 ? 3.572 -5.125 -4.482 1.00 96.44 191 LEU A CA 1
ATOM 1490 C C . LEU A 1 191 ? 4.522 -4.179 -3.750 1.00 96.44 191 LEU A C 1
ATOM 1492 O O . LEU A 1 191 ? 5.532 -4.618 -3.201 1.00 96.44 191 LEU A O 1
ATOM 1496 N N . VAL A 1 192 ? 4.197 -2.886 -3.704 1.00 96.69 192 VAL A N 1
ATOM 1497 C CA . VAL A 1 192 ? 5.019 -1.877 -3.029 1.00 96.69 192 VAL A CA 1
ATOM 1498 C C . VAL A 1 192 ? 5.117 -2.167 -1.538 1.00 96.69 192 VAL A C 1
ATOM 1500 O O . VAL A 1 192 ? 6.214 -2.091 -0.987 1.00 96.69 192 VAL A O 1
ATOM 1503 N N . TRP A 1 193 ? 4.010 -2.540 -0.892 1.00 95.38 193 TRP A N 1
ATOM 1504 C CA . TRP A 1 193 ? 4.006 -2.899 0.524 1.00 95.38 193 TRP A CA 1
ATOM 1505 C C . TRP A 1 193 ? 4.922 -4.086 0.809 1.00 95.38 193 TRP A C 1
ATOM 1507 O O . TRP A 1 193 ? 5.803 -4.005 1.665 1.00 95.38 193 TRP A O 1
ATOM 1517 N N . PHE A 1 194 ? 4.775 -5.173 0.051 1.00 94.56 194 PHE A N 1
ATOM 1518 C CA . PHE A 1 194 ? 5.567 -6.379 0.266 1.00 94.56 194 PHE A CA 1
ATOM 1519 C C . PHE A 1 194 ? 7.058 -6.157 -0.030 1.00 94.56 194 PHE A C 1
ATOM 1521 O O . PHE A 1 194 ? 7.910 -6.479 0.795 1.00 94.56 194 PHE A O 1
ATOM 1528 N N . VAL A 1 195 ? 7.388 -5.541 -1.169 1.00 93.12 195 VAL A N 1
ATOM 1529 C CA . VAL A 1 195 ? 8.772 -5.245 -1.590 1.00 93.12 195 VAL A CA 1
ATOM 1530 C C . VAL A 1 195 ? 9.439 -4.174 -0.718 1.00 93.12 195 VAL A C 1
ATOM 1532 O O . VAL A 1 195 ? 10.667 -4.158 -0.557 1.00 93.12 195 VAL A O 1
ATOM 1535 N N . GLY A 1 196 ? 8.648 -3.240 -0.191 1.00 92.19 196 GLY A N 1
ATOM 1536 C CA . GLY A 1 196 ? 9.102 -2.191 0.712 1.00 92.19 196 GLY A CA 1
ATOM 1537 C C . GLY A 1 196 ? 9.466 -2.739 2.090 1.00 92.19 196 GLY A C 1
ATOM 1538 O O . GLY A 1 196 ? 10.500 -2.359 2.633 1.00 92.19 196 GLY A O 1
ATOM 1539 N N . LEU A 1 197 ? 8.665 -3.668 2.620 1.00 90.19 197 LEU A N 1
ATOM 1540 C CA . LEU A 1 197 ? 8.849 -4.229 3.962 1.00 90.19 197 LEU A CA 1
ATOM 1541 C C . LEU A 1 197 ? 9.741 -5.474 4.019 1.00 90.19 197 LEU A C 1
ATOM 1543 O O . LEU A 1 197 ? 10.278 -5.778 5.082 1.00 90.19 197 LEU A O 1
ATOM 1547 N N . SER A 1 198 ? 9.933 -6.195 2.911 1.00 80.44 198 SER A N 1
ATOM 1548 C CA . SER A 1 198 ? 10.724 -7.435 2.891 1.00 80.44 198 SER A CA 1
ATOM 1549 C C . SER A 1 198 ? 12.199 -7.243 3.255 1.00 80.44 198 SER A C 1
ATOM 1551 O O . SER A 1 198 ? 12.831 -8.181 3.723 1.00 80.44 198 SER A O 1
ATOM 1553 N N . ARG A 1 199 ? 12.746 -6.028 3.117 1.00 62.03 199 ARG A N 1
ATOM 1554 C CA . ARG A 1 199 ? 14.121 -5.714 3.542 1.00 62.03 199 ARG A CA 1
ATOM 1555 C C . ARG A 1 199 ? 14.280 -5.505 5.053 1.00 62.03 199 ARG A C 1
ATOM 1557 O O . ARG A 1 199 ? 15.406 -5.511 5.522 1.00 62.03 199 ARG A O 1
ATOM 1564 N N . ASN A 1 200 ? 13.179 -5.348 5.789 1.00 47.69 200 ASN A N 1
ATOM 1565 C CA . ASN A 1 200 ? 13.173 -5.213 7.250 1.00 47.69 200 ASN A CA 1
ATOM 1566 C C . ASN A 1 200 ? 12.955 -6.566 7.962 1.00 47.69 200 ASN A C 1
ATOM 1568 O O . ASN A 1 200 ? 12.725 -6.585 9.168 1.00 47.69 200 ASN A O 1
ATOM 1572 N N . ARG A 1 201 ? 12.940 -7.689 7.225 1.00 35.53 201 ARG A N 1
ATOM 1573 C CA . ARG A 1 201 ? 12.663 -9.039 7.756 1.00 35.53 201 ARG A CA 1
ATOM 1574 C C . ARG A 1 201 ? 13.748 -10.080 7.435 1.00 35.53 201 ARG A C 1
ATOM 1576 O O . ARG A 1 201 ? 13.485 -11.268 7.599 1.00 35.53 201 ARG A O 1
ATOM 1583 N N . PHE A 1 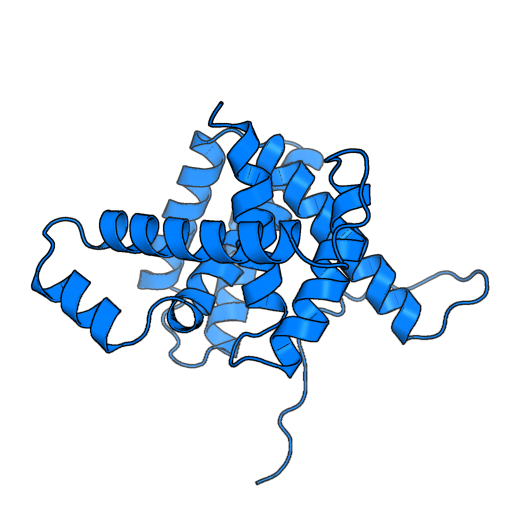202 ? 14.928 -9.641 7.002 1.00 29.30 202 PHE A N 1
ATOM 1584 C CA . PHE A 1 202 ? 16.129 -10.469 6.875 1.00 29.30 202 PHE A CA 1
ATOM 1585 C C . PHE A 1 202 ? 17.295 -9.782 7.571 1.00 29.30 202 PHE A C 1
ATOM 1587 O O . PHE A 1 202 ? 17.460 -8.565 7.323 1.00 29.30 202 PHE A O 1
#

Sequence (202 aa):
MKNLGVILFILVIKTQISHGSGPNAVSKERRHDYIAGAIASLRKTPSDKLNAAMDYLNVVENDHCRSHFIDLKLKCLIGESKSYCKDMPSADERNKCQFYSDLIIINKLSQKNFIGTHTHYNIMKNKIDVDTEIRRVLGLRYAGLTTEFAMSRHLNCPRSTAKCLAPGIDSYCLATADARNLTWQSCVGALVWFVGLSRNRF